Protein 4NV4 (pdb70)

Foldseek 3Di:
DCVPDDPPDDDDDDDDDDDDDDWAFPADFFWKWWADQQFIAINHHTDDDVLLVVLCVVPPPDHQADTDTLCVQAVDRGAHPQWTFTAHSNRVPDDGCSHVNIDGPVVDDDDDDDD/DDDPPDDDDDDDDDDDDDDWAFPADFFWWWWDDPQFIATNHHTDDDPLLVVVCVVVPNDRQADTDTLCVQAVDRGAHHQWTFTAHSNRVPDDGCSHVNIDGNVVDPDHDDDD

Nearest PDB structures (foldseek):
  4nv4-assembly1_A  TM=1.009E+00  e=5.782E-23  Bacillus anthracis str. Ames
  4me8-assembly1_A  TM=9.606E-01  e=9.410E-11  Enterococcus faecalis V583
  4wvj-assembly1_A  TM=8.265E-01  e=6.883E-09  Escherichia coli K-12
  4wvh-assembly1_A  TM=8.254E-01  e=9.394E-09  Escherichia coli K-12
  4wvg-assembly1_A  TM=8.225E-01  e=1.132E-08  Escherichia coli K-12

Sequence (227 aa):
HVGDLNRFDVVVFHANNKKKEDYYVKRIIGLPGDHIEYKHDKLYVNGQFVDEPYLETYKKKEIDGRQLTGDFKLEELTKEKSSVPPGYIFVVGDNNRLGSWDSRHFGFVKKADTVVGKVDLRDLNRFDVVVFHANKKEDYVKRIIGLPGDHIEYKHDKLYVNGQFVDEPYLETYKKEEIDGRQLTGDFKKLEELTKKEKKSVPPGYIFVVGDNNRLGSWDSRHFGFVKADTVVGKVDDLR

Radius of gyration: 25.33 Å; Cα contacts (8 Å, |Δi|>4): 354; chains: 2; bounding box: 58×72×73 Å

InterPro domains:
  IPR000223 Peptidase S26A, signal peptidase I [PR00727] (29-45)
  IPR000223 Peptidase S26A, signal peptidase I [PR00727] (79-91)
  IPR000223 Peptidase S26A, signal peptidase I [PR00727] (137-156)
  IPR000223 Peptidase S26A, signal peptidase I [PTHR43390] (5-181)
  IPR000223 Peptidase S26A, signal peptidase I [TIGR02227] (12-177)
  IPR019533 Peptidase S26 [PF10502] (10-175)
  IPR019533 Peptidase S26 [cd06530] (32-170)
  IPR019756 Peptidase S26A, signal peptidase I, serine active site [PS00501] (38-45)
  IPR019757 Peptidase S26A, signal peptidase I, lysine active site [PS00760] (81-93)
  IPR019758 Peptidase S26A, signal peptidase I, conserved site [PS00761] (142-155)
  IPR036286 LexA/Signal peptidase-like superfamily [SSF51306] (27-181)

Secondary structure (DSSP, 8-state):
-GGG--TT---------------EEEE-TT--EEEETTEEEETTEEE--GGGHHHHHHTTT--SS--EEHHHHHS-SSPPTTEEEEE-SSGGG---HHHH--EEGGG--------/---TT---------------EEEE-TT--EEEETTEEEETTEEE--GGGHHHHHHTTT---S--EEHHHHHS-SSPPTTEEEEE-SSGGG--SHHHH--EEGGG--------

Structure (mmCIF, N/CA/C/O backbone):
data_4NV4
#
_entry.id   4NV4
#
_cell.length_a   80.225
_cell.length_b   80.225
_cell.length_c   174.250
_cell.angle_alpha   90.00
_cell.angle_beta   90.00
_cell.angle_gamma   120.00
#
_symmetry.space_group_name_H-M   'P 63 2 2'
#
loop_
_entity.id
_entity.type
_entity.pdbx_description
1 polymer 'Signal peptidase I'
2 non-polymer 'TETRAETHYLENE GLYCOL'
3 non-polymer DI(HYDROXYETHYL)ETHER
4 non-polymer 1,2-ETHANEDIOL
5 water water
#
loop_
_atom_site.group_PDB
_atom_site.id
_atom_site.type_symbol
_atom_site.label_atom_id
_atom_site.label_alt_id
_atom_site.label_comp_id
_atom_site.label_asym_id
_atom_site.label_entity_id
_atom_site.label_seq_id
_atom_site.pdbx_PDB_ins_code
_atom_site.Cartn_x
_atom_site.Cartn_y
_atom_site.Cartn_z
_atom_site.occupancy
_atom_site.B_iso_or_equiv
_atom_site.auth_seq_id
_atom_site.auth_comp_id
_atom_site.auth_asym_id
_atom_site.auth_atom_id
_atom_site.pdbx_PDB_model_num
ATOM 1 N N . HIS A 1 48 ? 14.230 86.399 -10.073 1.00 90.84 59 HIS A N 1
ATOM 2 C CA . HIS A 1 48 ? 15.496 86.318 -9.273 1.00 88.13 59 HIS A CA 1
ATOM 3 C C . HIS A 1 48 ? 16.680 86.829 -10.091 1.00 73.42 59 HIS A C 1
ATOM 4 O O . HIS A 1 48 ? 17.505 87.578 -9.578 1.00 69.49 59 HIS A O 1
ATOM 11 N N . VAL A 1 49 ? 16.751 86.448 -11.369 1.00 70.56 60 VAL A N 1
ATOM 12 C CA . VAL A 1 49 ? 17.852 86.911 -12.235 1.00 60.62 60 VAL A CA 1
ATOM 13 C C . VAL A 1 49 ? 17.696 88.410 -12.537 1.00 61.89 60 VAL A C 1
ATOM 14 O O . VAL A 1 49 ? 18.686 89.094 -12.791 1.00 54.61 60 VAL A O 1
ATOM 18 N N . GLY A 1 50 ? 16.449 88.903 -12.541 1.00 65.28 61 GLY A N 1
ATOM 19 C CA . GLY A 1 50 ? 16.149 90.327 -12.806 1.00 69.10 61 GLY A CA 1
ATOM 20 C C . GLY A 1 50 ? 16.842 91.340 -11.895 1.00 65.56 61 GLY A C 1
ATOM 21 O O . GLY A 1 50 ? 17.112 92.472 -12.310 1.00 67.55 61 GLY A O 1
ATOM 22 N N . ASP A 1 51 ? 17.124 90.937 -10.657 1.00 59.41 62 ASP A N 1
ATOM 23 C CA . ASP A 1 51 ? 17.823 91.786 -9.686 1.00 56.98 62 ASP A CA 1
ATOM 24 C C . ASP A 1 51 ? 19.358 91.644 -9.809 1.00 47.38 62 ASP A C 1
ATOM 25 O O . ASP A 1 51 ? 20.112 92.302 -9.109 1.00 48.77 62 ASP A O 1
ATOM 30 N N . LEU A 1 52 ? 19.817 90.776 -10.685 1.00 39.20 63 LEU A N 1
ATOM 31 C CA . LEU A 1 52 ? 21.279 90.577 -10.837 1.00 33.96 63 LEU A CA 1
ATOM 32 C C . LEU A 1 52 ? 21.794 91.384 -12.008 1.00 32.33 63 LEU A C 1
ATOM 33 O O . LEU A 1 52 ? 21.129 91.470 -13.032 1.00 35.04 63 LEU A O 1
ATOM 38 N N . ASN A 1 53 ? 22.956 92.006 -11.836 1.00 29.27 64 ASN A N 1
ATOM 39 C CA . ASN A 1 53 ? 23.601 92.761 -12.906 1.00 29.28 64 ASN A CA 1
ATOM 40 C C . ASN A 1 53 ? 24.966 92.194 -13.246 1.00 27.33 64 ASN A C 1
ATOM 41 O O . ASN A 1 53 ? 25.655 91.633 -12.381 1.00 23.25 64 ASN A O 1
ATOM 46 N N . ARG A 1 54 ? 25.364 92.332 -14.508 1.00 24.93 65 ARG A N 1
ATOM 47 C CA . ARG A 1 54 ? 26.700 91.944 -14.861 1.00 23.45 65 ARG A CA 1
ATOM 48 C C . ARG A 1 54 ? 27.636 92.743 -14.004 1.00 22.76 65 ARG A C 1
ATOM 49 O O . ARG A 1 54 ? 27.430 93.954 -13.759 1.00 23.97 65 ARG A O 1
ATOM 57 N N . PHE A 1 55 ? 28.666 92.063 -13.546 1.00 22.25 66 PHE A N 1
ATOM 58 C CA . PHE A 1 55 ? 29.752 92.610 -12.742 1.00 23.97 66 PHE A CA 1
ATOM 59 C C . PHE A 1 55 ? 29.455 92.739 -11.258 1.00 23.99 66 PHE A C 1
ATOM 60 O O . PHE A 1 55 ? 30.320 93.125 -10.498 1.00 26.17 66 PHE A O 1
ATOM 68 N N . ASP A 1 56 ? 28.239 92.365 -10.847 1.00 23.89 67 ASP A N 1
ATOM 69 C CA . ASP A 1 56 ? 27.909 92.248 -9.415 1.00 24.27 67 ASP A CA 1
ATOM 70 C C . ASP A 1 56 ? 28.711 91.066 -8.865 1.00 22.47 67 ASP A C 1
ATOM 71 O O . ASP A 1 56 ? 28.912 90.061 -9.564 1.00 21.83 67 ASP A O 1
ATOM 76 N N . VAL A 1 57 ? 29.171 91.205 -7.632 1.00 22.31 68 VAL A N 1
ATOM 77 C CA . VAL A 1 57 ? 29.807 90.110 -6.908 1.00 22.72 68 VAL A CA 1
ATOM 78 C C . VAL A 1 57 ? 28.696 89.507 -6.094 1.00 23.35 68 VAL A C 1
ATOM 79 O O . VAL A 1 57 ? 27.986 90.225 -5.352 1.00 25.30 68 VAL A O 1
ATOM 83 N N . VAL A 1 58 ? 28.511 88.202 -6.257 1.00 21.32 69 VAL A N 1
ATOM 84 C CA . VAL A 1 58 ? 27.441 87.506 -5.599 1.00 21.50 69 VAL A CA 1
ATOM 85 C C . VAL A 1 58 ? 27.887 86.338 -4.746 1.00 21.68 69 VAL A C 1
ATOM 86 O O . VAL A 1 58 ? 28.964 85.771 -4.948 1.00 21.82 69 VAL A O 1
ATOM 90 N N . VAL A 1 59 ? 27.079 86.055 -3.732 1.00 23.07 70 VAL A N 1
ATOM 91 C CA . VAL A 1 59 ? 27.265 84.873 -2.938 1.00 22.96 70 VAL A CA 1
ATOM 92 C C . VAL A 1 59 ? 26.223 83.875 -3.425 1.00 24.09 70 VAL A C 1
ATOM 93 O O . VAL A 1 59 ? 25.013 84.197 -3.490 1.00 26.62 70 VAL A O 1
ATOM 97 N N . PHE A 1 60 ? 26.646 82.648 -3.708 1.00 23.22 71 PHE A N 1
ATOM 98 C CA . PHE A 1 60 ? 25.705 81.609 -4.130 1.00 24.79 71 PHE A CA 1
ATOM 99 C C . PHE A 1 60 ? 25.974 80.361 -3.365 1.00 27.66 71 PHE A C 1
ATOM 100 O O . PHE A 1 60 ? 27.112 80.102 -2.958 1.00 27.49 71 PHE A O 1
ATOM 108 N N . HIS A 1 61 ? 24.892 79.617 -3.139 1.00 30.43 72 HIS A N 1
ATOM 109 C CA . HIS A 1 61 ? 24.906 78.408 -2.334 1.00 38.07 72 HIS A CA 1
ATOM 110 C C . HIS A 1 61 ? 24.970 77.204 -3.244 1.00 40.35 72 HIS A C 1
ATOM 111 O O . HIS A 1 61 ? 24.223 77.110 -4.220 1.00 41.57 72 HIS A O 1
ATOM 118 N N . ALA A 1 62 ? 25.866 76.285 -2.930 1.00 42.20 73 ALA A N 1
ATOM 119 C CA . ALA A 1 62 ? 26.013 75.072 -3.710 1.00 49.58 73 ALA A CA 1
ATOM 120 C C . ALA A 1 62 ? 25.887 73.863 -2.776 1.00 53.07 73 ALA A C 1
ATOM 121 O O . ALA A 1 62 ? 26.527 73.821 -1.740 1.00 52.66 73 ALA A O 1
ATOM 123 N N A ASN A 1 63 ? 25.026 72.893 -3.087 0.50 60.26 74 ASN A N 1
ATOM 124 N N B ASN A 1 63 ? 25.045 72.923 -3.189 0.50 59.81 74 ASN A N 1
ATOM 125 C CA A ASN A 1 63 ? 24.868 71.711 -2.199 0.50 65.62 74 ASN A CA 1
ATOM 126 C CA B ASN A 1 63 ? 24.873 71.676 -2.491 0.50 64.85 74 ASN A CA 1
ATOM 127 C C A ASN A 1 63 ? 25.758 70.523 -2.561 0.50 69.06 74 ASN A C 1
ATOM 128 C C B ASN A 1 63 ? 26.022 70.791 -2.934 0.50 65.98 74 ASN A C 1
ATOM 129 O O A ASN A 1 63 ? 25.312 69.573 -3.196 0.50 72.14 74 ASN A O 1
ATOM 130 O O B ASN A 1 63 ? 26.214 70.547 -4.128 0.50 65.49 74 ASN A O 1
ATOM 139 N N A LYS A 1 64 ? 27.006 70.568 -2.112 0.50 68.61 75 LYS A N 1
ATOM 140 N N B LYS A 1 64 ? 26.818 70.367 -1.965 0.50 65.17 75 LYS A N 1
ATOM 141 C CA A LYS A 1 64 ? 27.964 69.515 -2.405 0.50 70.67 75 LYS A CA 1
ATOM 142 C CA B LYS A 1 64 ? 27.966 69.525 -2.206 0.50 66.33 75 LYS A CA 1
ATOM 143 C C A LYS A 1 64 ? 27.663 68.245 -1.582 0.50 75.70 75 LYS A C 1
ATOM 144 C C B LYS A 1 64 ? 27.666 68.199 -1.524 0.50 73.10 75 LYS A C 1
ATOM 145 O O A LYS A 1 64 ? 28.159 68.067 -0.469 0.50 74.13 75 LYS A O 1
ATOM 146 O O B LYS A 1 64 ? 28.174 67.927 -0.438 0.50 73.40 75 LYS A O 1
ATOM 157 N N . LYS A 1 65 ? 26.830 67.385 -2.161 1.00 59.25 76 LYS A N 1
ATOM 158 C CA . LYS A 1 65 ? 26.403 66.130 -1.565 1.00 61.22 76 LYS A CA 1
ATOM 159 C C . LYS A 1 65 ? 27.481 65.097 -1.738 1.00 54.76 76 LYS A C 1
ATOM 160 O O . LYS A 1 65 ? 28.160 65.061 -2.766 1.00 54.52 76 LYS A O 1
ATOM 166 N N . GLU A 1 66 ? 27.655 64.234 -0.752 1.00 48.22 77 GLU A N 1
ATOM 167 C CA . GLU A 1 66 ? 28.636 63.195 -0.930 1.00 43.63 77 GLU A CA 1
ATOM 168 C C . GLU A 1 66 ? 28.300 61.961 -0.126 1.00 39.56 77 GLU A C 1
ATOM 169 O O . GLU A 1 66 ? 27.705 62.057 0.946 1.00 33.90 77 GLU A O 1
ATOM 175 N N . ASP A 1 67 ? 28.690 60.817 -0.678 1.00 37.86 78 ASP A N 1
ATOM 176 C CA . ASP A 1 67 ? 28.525 59.511 -0.021 1.00 33.24 78 ASP A CA 1
ATOM 177 C C . ASP A 1 67 ? 29.837 59.144 0.695 1.00 32.40 78 ASP A C 1
ATOM 178 O O . ASP A 1 67 ? 30.910 59.314 0.121 1.00 36.27 78 ASP A O 1
ATOM 183 N N A TYR A 1 68 ? 29.726 58.695 1.951 0.30 28.34 79 TYR A N 1
ATOM 184 N N B TYR A 1 68 ? 29.752 58.637 1.921 0.70 27.10 79 TYR A N 1
ATOM 185 C CA A TYR A 1 68 ? 30.844 58.256 2.795 0.30 26.74 79 TYR A CA 1
ATOM 186 C CA B TYR A 1 68 ? 30.902 58.215 2.694 0.70 26.39 79 TYR A CA 1
ATOM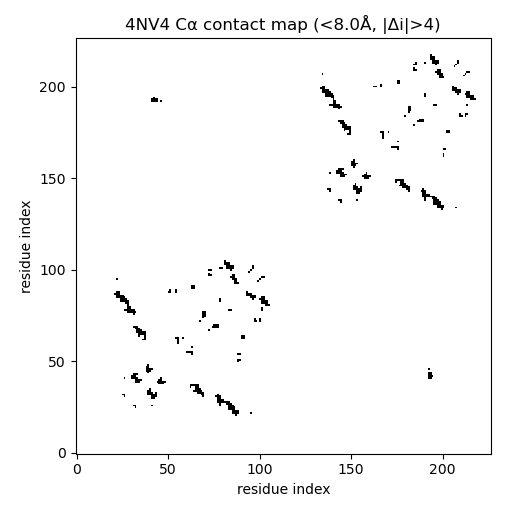 187 C C A TYR A 1 68 ? 30.682 56.766 3.062 0.30 25.67 79 TYR A C 1
ATOM 188 C C B TYR A 1 68 ? 30.680 56.798 3.186 0.70 26.00 79 TYR A C 1
ATOM 189 O O A TYR A 1 68 ? 29.580 56.247 2.915 0.30 23.74 79 TYR A O 1
ATOM 190 O O B TYR A 1 68 ? 29.551 56.380 3.357 0.70 22.86 79 TYR A O 1
ATOM 207 N N . VAL A 1 69 ? 31.776 56.083 3.415 1.00 24.19 80 VAL A N 1
ATOM 208 C CA . VAL A 1 69 ? 31.718 54.666 3.797 1.00 23.41 80 VAL A CA 1
ATOM 209 C C . VAL A 1 69 ? 32.415 54.489 5.118 1.00 22.44 80 VAL A C 1
ATOM 210 O O . VAL A 1 69 ? 33.607 54.762 5.214 1.00 22.93 80 VAL A O 1
ATOM 214 N N . LYS A 1 70 ? 31.696 54.002 6.126 1.00 20.57 81 LYS A N 1
ATOM 215 C CA . LYS A 1 70 ? 32.263 53.811 7.457 1.00 21.09 81 LYS A CA 1
ATOM 216 C C . LYS A 1 70 ? 31.585 52.640 8.139 1.00 20.73 81 LYS A C 1
ATOM 217 O O . LYS A 1 70 ? 30.497 52.194 7.734 1.00 20.52 81 LYS A O 1
ATOM 223 N N . ARG A 1 71 ? 32.188 52.170 9.215 1.00 20.25 82 ARG A N 1
ATOM 224 C CA . ARG A 1 71 ? 31.629 51.069 9.972 1.00 19.79 82 ARG A CA 1
ATOM 225 C C . ARG A 1 71 ? 30.829 51.520 11.195 1.00 19.22 82 ARG A C 1
ATOM 226 O O . ARG A 1 71 ? 31.238 52.412 11.934 1.00 19.09 82 ARG A O 1
ATOM 234 N N . ILE A 1 72 ? 29.645 50.943 11.382 1.00 19.13 83 ILE A N 1
ATOM 235 C CA . ILE A 1 72 ? 28.867 51.244 12.577 1.00 18.70 83 ILE A CA 1
ATOM 236 C C . ILE A 1 72 ? 29.521 50.608 13.814 1.00 19.72 83 ILE A C 1
ATOM 237 O O . ILE A 1 72 ? 29.703 49.383 13.854 1.00 21.11 83 ILE A O 1
ATOM 242 N N . ILE A 1 73 ? 29.880 51.444 14.788 1.00 18.64 84 ILE A N 1
ATOM 243 C CA . ILE A 1 73 ? 30.406 50.981 16.058 1.00 19.49 84 ILE A CA 1
ATOM 244 C C . ILE A 1 73 ? 29.342 51.078 17.161 1.00 20.49 84 ILE A C 1
ATOM 245 O O . ILE A 1 73 ? 29.248 50.214 18.024 1.00 20.73 84 ILE A O 1
ATOM 250 N N . GLY A 1 74 ? 28.545 52.143 17.133 1.00 19.58 85 GLY A N 1
ATOM 251 C CA . GLY A 1 74 ? 27.496 52.318 18.099 1.00 19.41 85 GLY A CA 1
ATOM 252 C C . GLY A 1 74 ? 26.128 52.538 17.464 1.00 19.27 85 GLY A C 1
ATOM 253 O O . GLY A 1 74 ? 25.978 53.270 16.493 1.00 18.64 85 GLY A O 1
ATOM 254 N N . LEU A 1 75 ? 25.142 51.888 18.056 1.00 19.58 86 LEU A N 1
ATOM 255 C CA . LEU A 1 75 ? 23.742 52.014 17.697 1.00 21.23 86 LEU A CA 1
ATOM 256 C C . LEU A 1 75 ? 23.090 52.788 18.832 1.00 22.24 86 LEU A C 1
ATOM 257 O O . LEU A 1 75 ? 23.688 52.909 19.917 1.00 20.50 86 LEU A O 1
ATOM 262 N N . PRO A 1 76 ? 21.827 53.237 18.636 1.00 23.51 87 PRO A N 1
ATOM 263 C CA . PRO A 1 76 ? 21.169 54.021 19.661 1.00 23.09 87 PRO A CA 1
ATOM 264 C C . PRO A 1 76 ? 21.213 53.375 21.024 1.00 22.65 87 PRO A C 1
ATOM 265 O O . PRO A 1 76 ? 20.959 52.171 21.165 1.00 22.76 87 PRO A O 1
ATOM 269 N N . GLY A 1 77 ? 21.563 54.169 22.016 1.00 22.50 88 GLY A N 1
ATOM 270 C CA . GLY A 1 77 ? 21.661 53.733 23.380 1.00 23.74 88 GLY A CA 1
ATOM 271 C C . GLY A 1 77 ? 23.023 53.253 23.812 1.00 22.18 88 GLY A C 1
ATOM 272 O O . GLY A 1 77 ? 23.250 53.051 25.001 1.00 23.74 88 GLY A O 1
ATOM 273 N N . ASP A 1 78 ? 23.929 53.037 22.864 1.00 20.33 89 ASP A N 1
ATOM 274 C CA . ASP A 1 78 ? 25.231 52.515 23.200 1.00 20.83 89 ASP A CA 1
ATOM 275 C C . ASP A 1 78 ? 26.178 53.557 23.769 1.00 21.21 89 ASP A C 1
ATOM 276 O O . ASP A 1 78 ? 26.215 54.681 23.320 1.00 22.44 89 ASP A O 1
ATOM 281 N N . HIS A 1 79 ? 26.960 53.142 24.754 1.00 21.25 90 HIS A N 1
ATOM 282 C CA . HIS A 1 79 ? 28.096 53.910 25.199 1.00 21.95 90 HIS A CA 1
ATOM 283 C C . HIS A 1 79 ? 29.300 53.251 24.528 1.00 20.98 90 HIS A C 1
ATOM 284 O O . HIS A 1 79 ? 29.374 52.032 24.436 1.00 21.84 90 HIS A O 1
ATOM 291 N N . ILE A 1 80 ? 30.253 54.077 24.062 1.00 20.88 91 ILE A N 1
ATOM 292 C CA . ILE A 1 80 ? 31.437 53.600 23.401 1.00 20.99 91 ILE A CA 1
ATOM 293 C C . ILE A 1 80 ? 32.657 54.163 24.123 1.00 21.60 91 ILE A C 1
ATOM 294 O O . ILE A 1 80 ? 32.679 55.348 24.507 1.00 22.88 91 ILE A O 1
ATOM 299 N N . GLU A 1 81 ? 33.647 53.310 24.337 1.00 22.38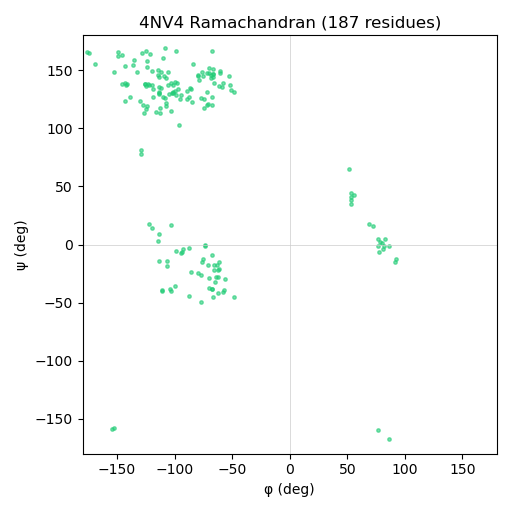 92 GLU A N 1
ATOM 300 C CA . GLU A 1 81 ? 34.924 53.740 24.894 1.00 24.78 92 GLU A CA 1
ATOM 301 C C . GLU A 1 81 ? 36.020 52.942 24.227 1.00 23.46 92 GLU A C 1
ATOM 302 O O . GLU A 1 81 ? 35.875 51.736 24.001 1.00 22.81 92 GLU A O 1
ATOM 308 N N . TYR A 1 82 ? 37.114 53.632 23.900 1.00 24.21 93 TYR A N 1
ATOM 309 C CA . TYR A 1 82 ? 38.333 52.973 23.474 1.00 23.82 93 TYR A CA 1
ATOM 310 C C . TYR A 1 82 ? 39.380 53.247 24.554 1.00 26.08 93 TYR A C 1
ATOM 311 O O . TYR A 1 82 ? 39.540 54.374 25.021 1.00 27.37 93 TYR A O 1
ATOM 320 N N . LYS A 1 83 ? 40.041 52.197 24.980 1.00 25.64 94 LYS A N 1
ATOM 321 C CA . LYS A 1 83 ? 41.102 52.327 25.950 1.00 28.45 94 LYS A CA 1
ATOM 322 C C . LYS A 1 83 ? 42.148 51.318 25.555 1.00 28.29 94 LYS A C 1
ATOM 323 O O . LYS A 1 83 ? 41.871 50.115 25.464 1.00 27.33 94 LYS A O 1
ATOM 329 N N . HIS A 1 84 ? 43.347 51.812 25.336 1.00 29.40 95 HIS A N 1
ATOM 330 C CA . HIS A 1 84 ? 44.473 50.969 24.976 1.00 33.44 95 HIS A CA 1
ATOM 331 C C . HIS A 1 84 ? 44.210 50.058 23.770 1.00 30.85 95 HIS A C 1
ATOM 332 O O . HIS A 1 84 ? 44.579 48.864 23.766 1.00 29.49 95 HIS A O 1
ATOM 339 N N . ASP A 1 85 ? 43.592 50.652 22.736 1.00 30.20 96 ASP A N 1
ATOM 340 C CA . ASP A 1 85 ? 43.274 49.966 21.482 1.00 28.39 96 ASP A CA 1
ATOM 341 C C . ASP A 1 85 ? 42.209 48.910 21.573 1.00 28.31 96 ASP A C 1
ATOM 342 O O . ASP A 1 85 ? 42.065 48.120 20.646 1.00 30.51 96 ASP A O 1
ATOM 347 N N . LYS A 1 86 ? 41.419 48.954 22.644 1.00 27.33 97 LYS A N 1
ATOM 348 C CA . LYS A 1 86 ? 40.326 48.019 22.844 1.00 28.42 97 LYS A CA 1
ATOM 349 C C . LYS A 1 86 ? 39.029 48.737 22.910 1.00 24.53 97 LYS A C 1
ATOM 350 O O . LYS A 1 86 ? 38.912 49.766 23.576 1.00 24.88 97 LYS A O 1
ATOM 356 N N . LEU A 1 87 ? 38.058 48.200 22.192 1.00 23.62 98 LEU A N 1
ATOM 357 C CA . LEU A 1 87 ? 36.705 48.723 22.167 1.00 22.94 98 LEU A CA 1
ATOM 358 C C . LEU A 1 87 ? 35.865 48.140 23.304 1.00 22.29 98 LEU A C 1
ATOM 359 O O . LEU A 1 87 ? 35.818 46.917 23.483 1.00 23.42 98 LEU A O 1
ATOM 364 N N . TYR A 1 88 ? 35.138 49.024 23.974 1.00 21.59 99 TYR A N 1
ATOM 365 C CA . TYR A 1 88 ? 34.168 48.646 24.974 1.00 21.84 99 TYR A CA 1
ATOM 366 C C . TYR A 1 88 ? 32.850 49.260 24.551 1.00 21.00 99 TYR A C 1
ATOM 367 O O . TYR A 1 88 ? 32.740 50.489 24.449 1.00 22.21 99 TYR A O 1
ATOM 376 N N . VAL A 1 89 ? 31.854 48.411 24.305 1.00 21.43 100 VAL A N 1
ATOM 377 C CA . VAL A 1 89 ? 30.499 48.850 23.984 1.00 20.87 100 VAL A CA 1
ATOM 378 C C . VAL A 1 89 ? 29.641 48.533 25.229 1.00 20.86 100 VAL A C 1
ATOM 379 O O . VAL A 1 89 ? 29.529 47.369 25.651 1.00 21.44 100 VAL A O 1
ATOM 383 N N . ASN A 1 90 ? 29.065 49.564 25.829 1.00 20.44 101 ASN A N 1
ATOM 384 C CA . ASN A 1 90 ? 28.324 49.409 27.076 1.00 22.22 101 ASN A CA 1
ATOM 385 C C . ASN A 1 90 ? 29.157 48.705 28.149 1.00 23.42 101 ASN A C 1
ATOM 386 O O . ASN A 1 90 ? 28.659 47.882 28.930 1.00 24.36 101 ASN A O 1
ATOM 391 N N . GLY A 1 91 ? 30.425 49.044 28.174 1.00 23.85 102 GLY A N 1
ATOM 392 C CA . GLY A 1 91 ? 31.365 48.529 29.156 1.00 26.33 102 GLY A CA 1
ATOM 393 C C . GLY A 1 91 ? 31.937 47.147 28.882 1.00 27.00 102 GLY A C 1
ATOM 394 O O . GLY A 1 91 ? 32.815 46.696 29.624 1.00 28.24 102 GLY A O 1
ATOM 395 N N . GLN A 1 92 ? 31.481 46.482 27.823 1.00 24.86 103 GLN A N 1
ATOM 396 C CA . GLN A 1 92 ? 31.947 45.147 27.464 1.00 26.05 103 GLN A CA 1
ATOM 397 C C . GLN A 1 92 ? 32.949 45.180 26.343 1.00 25.57 103 GLN A C 1
ATOM 398 O O . GLN A 1 92 ? 32.703 45.764 25.301 1.00 24.45 103 GLN A O 1
ATOM 404 N N . PHE A 1 93 ? 34.075 44.499 26.545 1.00 26.38 104 PHE A N 1
ATOM 405 C CA . PHE A 1 93 ? 35.045 44.406 25.481 1.00 26.92 104 PHE A CA 1
ATOM 406 C C . PHE A 1 93 ? 34.479 43.714 24.245 1.00 28.03 104 PHE A C 1
ATOM 407 O O . PHE A 1 93 ? 33.808 42.676 24.336 1.00 27.71 104 PHE A O 1
ATOM 415 N N . VAL A 1 94 ? 34.769 44.279 23.080 1.00 27.49 105 VAL A N 1
ATOM 416 C CA . VAL A 1 94 ? 34.379 43.665 21.817 1.00 28.81 105 VAL A CA 1
ATOM 417 C C . VAL A 1 94 ? 35.584 43.618 20.898 1.00 27.57 105 VAL A C 1
ATOM 418 O O . VAL A 1 94 ? 36.191 44.635 20.621 1.00 28.44 105 VAL A O 1
ATOM 422 N N . ASP A 1 95 ? 35.933 42.424 20.437 1.00 29.49 106 ASP A N 1
ATOM 423 C CA . ASP A 1 95 ? 37.070 42.238 19.539 1.00 32.81 106 ASP A CA 1
ATOM 424 C C . ASP A 1 95 ? 36.753 42.817 18.150 1.00 30.38 106 ASP A C 1
ATOM 425 O O . ASP A 1 95 ? 35.614 42.770 17.724 1.00 29.73 106 ASP A O 1
ATOM 430 N N . GLU A 1 96 ? 37.761 43.329 17.454 1.00 30.05 107 GLU A N 1
ATOM 431 C CA . GLU A 1 96 ? 37.592 43.926 16.121 1.00 28.88 107 GLU A CA 1
ATOM 432 C C . GLU A 1 96 ? 38.608 43.303 15.153 1.00 31.03 107 GLU A C 1
ATOM 433 O O . GLU A 1 96 ? 39.672 43.897 14.878 1.00 30.58 107 GLU A O 1
ATOM 439 N N . PRO A 1 97 ? 38.284 42.117 14.623 1.00 31.42 108 PRO A N 1
ATOM 440 C CA . PRO A 1 97 ? 39.240 41.395 13.760 1.00 35.81 108 PRO A CA 1
ATOM 441 C C . PRO A 1 97 ? 39.594 42.126 12.496 1.00 33.92 108 PRO A C 1
ATOM 442 O O . PRO A 1 97 ? 40.716 41.998 12.002 1.00 34.95 108 PRO A O 1
ATOM 446 N N . TYR A 1 98 ? 38.673 42.952 12.016 1.00 30.18 109 TYR A N 1
ATOM 447 C CA . TYR A 1 98 ? 38.875 43.716 10.805 1.00 32.12 109 TYR A CA 1
ATOM 448 C C . TYR A 1 98 ? 39.953 44.776 10.991 1.00 32.71 109 TYR A C 1
ATOM 449 O O . TYR A 1 98 ? 40.373 45.395 10.019 1.00 34.27 109 TYR A O 1
ATOM 458 N N . LEU A 1 99 ? 40.420 45.003 12.218 1.00 29.65 110 LEU A N 1
ATOM 459 C CA . LEU A 1 99 ? 41.450 46.025 12.418 1.00 28.99 110 LEU A CA 1
ATOM 460 C C . LEU A 1 99 ? 42.853 45.438 12.513 1.00 32.47 110 LEU A C 1
ATOM 461 O O . LEU A 1 99 ? 43.822 46.169 12.567 1.00 31.08 110 LEU A O 1
ATOM 466 N N . GLU A 1 100 ? 42.954 44.127 12.513 1.00 34.19 111 GLU A N 1
ATOM 467 C CA . GLU A 1 100 ? 44.266 43.477 12.743 1.00 37.77 111 GLU A CA 1
ATOM 468 C C . GLU A 1 100 ? 45.329 43.893 11.733 1.00 38.61 111 GLU A C 1
ATOM 469 O O . GLU A 1 100 ? 46.512 44.095 12.090 1.00 38.91 111 GLU A O 1
ATOM 475 N N . THR A 1 101 ? 44.922 44.007 10.468 1.00 38.32 112 THR A N 1
ATOM 476 C CA . THR A 1 101 ? 45.853 44.384 9.402 1.00 41.24 112 THR A CA 1
ATOM 477 C C . THR A 1 101 ? 46.305 45.824 9.605 1.00 39.00 112 THR A C 1
ATOM 478 O O . THR A 1 101 ? 47.475 46.140 9.418 1.00 38.00 112 THR A O 1
ATOM 482 N N . TYR A 1 102 ? 45.393 46.691 10.033 1.00 35.59 113 TYR A N 1
ATOM 483 C CA . TYR A 1 102 ? 45.755 48.083 10.279 1.00 34.81 113 TYR A CA 1
ATOM 484 C C . TYR A 1 102 ? 46.665 48.200 11.515 1.00 33.63 113 TYR A C 1
ATOM 485 O O . TYR A 1 102 ? 47.567 49.038 11.542 1.00 36.18 113 TYR A O 1
ATOM 494 N N . LYS A 1 103 ? 46.407 47.395 12.549 1.00 32.01 114 LYS A N 1
ATOM 495 C CA . LYS A 1 103 ? 47.281 47.407 13.725 1.00 32.25 114 LYS A CA 1
ATOM 496 C C . LYS A 1 103 ? 48.704 46.866 13.382 1.00 36.14 114 LYS A C 1
ATOM 497 O O . LYS A 1 103 ? 49.712 47.408 13.851 1.00 36.13 114 LYS A O 1
ATOM 503 N N A LYS A 1 104 ? 48.747 45.802 12.588 0.50 37.42 115 LYS A N 1
ATOM 504 N N B LYS A 1 104 ? 48.758 45.795 12.594 0.50 36.46 115 LYS A N 1
ATOM 505 C CA A LYS A 1 104 ? 50.002 45.170 12.160 0.50 41.56 115 LYS A CA 1
ATOM 506 C CA B LYS A 1 104 ? 50.034 45.182 12.181 0.50 39.72 115 LYS A CA 1
ATOM 507 C C A LYS A 1 104 ? 50.925 46.182 11.483 0.50 43.66 115 LYS A C 1
ATOM 508 C C B LYS A 1 104 ? 50.938 46.188 11.478 0.50 42.55 115 LYS A C 1
ATOM 509 O O A LYS A 1 104 ? 52.130 46.260 11.794 0.50 44.97 115 LYS A O 1
ATOM 510 O O B LYS A 1 104 ? 52.150 46.266 11.765 0.50 43.90 115 LYS A O 1
ATOM 521 N N . GLU A 1 105 ? 50.342 46.946 10.559 1.00 42.54 116 GLU A N 1
ATOM 522 C CA . GLU A 1 105 ? 51.041 47.953 9.767 1.00 48.97 116 GLU A CA 1
ATOM 523 C C . GLU A 1 105 ? 51.694 49.063 10.552 1.00 48.21 116 GLU A C 1
ATOM 524 O O . GLU A 1 105 ? 52.608 49.704 10.029 1.00 45.84 116 GLU A O 1
ATOM 530 N N . ILE A 1 106 ? 51.215 49.352 11.754 1.00 41.10 117 ILE A N 1
ATOM 531 C CA . ILE A 1 106 ? 51.791 50.468 12.507 1.00 43.49 117 ILE A CA 1
ATOM 532 C C . ILE A 1 106 ? 52.748 50.117 13.647 1.00 45.43 117 ILE A C 1
ATOM 533 O O . ILE A 1 106 ? 53.008 50.932 14.535 1.00 45.82 117 ILE A O 1
ATOM 538 N N . ASP A 1 107 ? 53.232 48.885 13.638 1.00 47.63 118 ASP A N 1
ATOM 539 C CA . ASP A 1 107 ? 54.345 48.490 14.515 1.00 50.97 118 ASP A CA 1
ATOM 540 C C . ASP A 1 107 ? 54.245 48.794 16.017 1.00 48.86 118 ASP A C 1
ATOM 541 O O . ASP A 1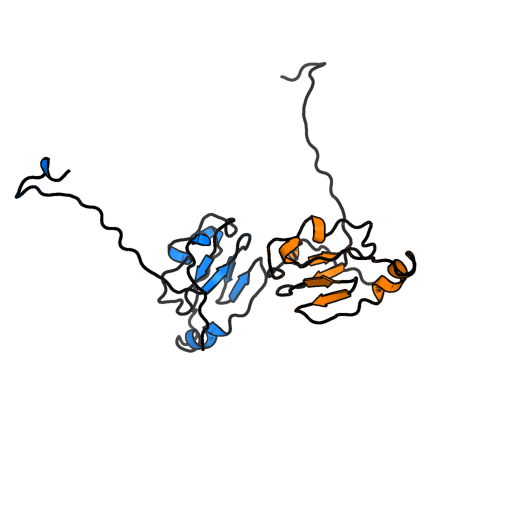 107 ? 55.053 49.569 16.547 1.00 50.09 118 ASP A O 1
ATOM 546 N N . GLY A 1 108 ? 53.299 48.177 16.711 1.00 45.85 119 GLY A N 1
ATOM 547 C CA . GLY A 1 108 ? 53.176 48.376 18.163 1.00 45.97 119 GLY A CA 1
ATOM 548 C C . GLY A 1 108 ? 52.520 49.676 18.597 1.00 46.15 119 GLY A C 1
ATOM 549 O O . GLY A 1 108 ? 52.212 49.863 19.768 1.00 50.79 119 GLY A O 1
ATOM 550 N N . ARG A 1 109 ? 52.249 50.552 17.645 1.00 43.21 120 ARG A N 1
ATOM 551 C CA . ARG A 1 109 ? 51.649 51.826 17.941 1.00 41.32 120 ARG A CA 1
ATOM 552 C C . ARG A 1 109 ? 50.132 51.643 18.031 1.00 37.75 120 ARG A C 1
ATOM 553 O O . ARG A 1 109 ? 49.572 50.755 17.408 1.00 33.49 120 ARG A O 1
ATOM 561 N N . GLN A 1 110 ? 49.486 52.530 18.769 1.00 34.60 121 GLN A N 1
ATOM 562 C CA . GLN A 1 110 ? 48.054 52.480 18.975 1.00 32.17 121 GLN A CA 1
ATOM 563 C C . GLN A 1 110 ? 47.284 52.998 17.766 1.00 29.98 121 GLN A C 1
ATOM 564 O O . GLN A 1 110 ? 47.511 54.113 17.288 1.00 28.65 121 GLN A O 1
ATOM 570 N N . LEU A 1 111 ? 46.369 52.177 17.279 1.00 27.82 122 LEU A N 1
ATOM 571 C CA . LEU A 1 111 ? 45.582 52.512 16.097 1.00 28.11 122 LEU A CA 1
ATOM 572 C C . LEU A 1 111 ? 44.465 53.508 16.383 1.00 26.79 122 LEU A C 1
ATOM 573 O O . LEU A 1 111 ? 44.280 54.473 15.644 1.00 25.71 122 LEU A O 1
ATOM 578 N N . THR A 1 112 ? 43.679 53.220 17.425 1.00 26.44 123 THR A N 1
ATOM 579 C CA . THR A 1 112 ? 42.585 54.087 17.777 1.00 24.60 123 THR A CA 1
ATOM 580 C C . THR A 1 112 ? 42.947 54.831 19.057 1.00 26.53 123 THR A C 1
ATOM 581 O O . THR A 1 112 ? 43.222 54.215 20.079 1.00 29.42 123 THR A O 1
ATOM 585 N N . GLY A 1 113 ? 42.947 56.150 19.003 1.00 25.92 124 GLY A N 1
ATOM 586 C CA . GLY A 1 113 ? 43.186 56.951 20.193 1.00 28.57 124 GLY A CA 1
ATOM 587 C C . GLY A 1 113 ? 42.152 56.690 21.258 1.00 27.66 124 GLY A C 1
ATOM 588 O O . GLY A 1 113 ? 40.975 56.422 20.947 1.00 25.95 124 GLY A O 1
ATOM 589 N N . ASP A 1 114 ? 42.562 56.791 22.522 1.00 28.64 125 ASP A N 1
ATOM 590 C CA . ASP A 1 114 ? 41.623 56.567 23.607 1.00 28.77 125 ASP A CA 1
ATOM 591 C C . ASP A 1 114 ? 40.560 57.644 23.645 1.00 28.90 125 ASP A C 1
ATOM 592 O O . ASP A 1 114 ? 40.855 58.776 23.379 1.00 26.67 125 ASP A O 1
ATOM 597 N N . PHE A 1 115 ? 39.334 57.263 24.000 1.00 25.90 126 PHE A N 1
ATOM 598 C CA . PHE A 1 115 ? 38.289 58.230 24.278 1.00 26.92 126 PHE A CA 1
ATOM 599 C C . PHE A 1 115 ? 37.104 57.562 24.910 1.00 26.30 126 PHE A C 1
ATOM 600 O O . PHE A 1 115 ? 36.880 56.409 24.715 1.00 24.76 126 PHE A O 1
ATOM 608 N N . LYS A 1 116 ? 36.340 58.340 25.655 1.00 30.29 127 LYS A N 1
ATOM 609 C CA . LYS A 1 116 ? 35.028 57.919 26.115 1.00 28.01 127 LYS A CA 1
ATOM 610 C C . LYS A 1 116 ? 34.085 58.775 25.254 1.00 27.39 127 LYS A C 1
ATOM 611 O O . LYS A 1 116 ? 34.357 59.950 24.960 1.00 27.40 127 LYS A O 1
ATOM 617 N N . LEU A 1 117 ? 32.956 58.196 24.860 1.00 25.52 128 LEU A N 1
ATOM 618 C CA . LEU A 1 117 ? 32.026 58.884 23.989 1.00 25.26 128 LEU A CA 1
ATOM 619 C C . LEU A 1 117 ? 31.717 60.295 24.453 1.00 26.66 128 LEU A C 1
ATOM 620 O O . LEU A 1 117 ? 31.713 61.228 23.666 1.00 29.50 128 LEU A O 1
ATOM 625 N N . GLU A 1 118 ? 31.464 60.445 25.752 1.00 27.77 129 GLU A N 1
ATOM 626 C CA . GLU A 1 118 ? 31.085 61.725 26.319 1.00 31.23 129 GLU A CA 1
ATOM 627 C C . GLU A 1 118 ? 32.185 62.801 26.258 1.00 35.09 129 GLU A C 1
ATOM 628 O O . GLU A 1 118 ? 31.899 63.996 26.391 1.00 41.08 129 GLU A O 1
ATOM 634 N N . GLU A 1 119 ? 33.428 62.381 26.058 1.00 33.12 130 GLU A N 1
ATOM 635 C CA . GLU A 1 119 ? 34.548 63.297 25.901 1.00 36.42 130 GLU A CA 1
ATOM 636 C C . GLU A 1 119 ? 34.596 63.868 24.487 1.00 37.17 130 GLU A C 1
ATOM 637 O O . GLU A 1 119 ? 35.147 64.958 24.281 1.00 36.80 130 GLU A O 1
ATOM 643 N N . LEU A 1 120 ? 34.034 63.151 23.517 1.00 33.32 131 LEU A N 1
ATOM 644 C CA . LEU A 1 120 ? 34.031 63.629 22.140 1.00 36.27 131 LEU A CA 1
ATOM 645 C C . LEU A 1 120 ? 32.719 64.255 21.756 1.00 39.19 131 LEU A C 1
ATOM 646 O O . LEU A 1 120 ? 32.716 65.255 21.059 1.00 43.49 131 LEU A O 1
ATOM 651 N N . THR A 1 121 ? 31.612 63.728 22.257 1.00 35.33 132 THR A N 1
ATOM 652 C CA . THR A 1 121 ? 30.306 64.231 21.831 1.00 37.34 132 THR A CA 1
ATOM 653 C C . THR A 1 121 ? 29.467 64.940 22.851 1.00 41.08 132 THR A C 1
ATOM 654 O O . THR A 1 121 ? 28.444 65.530 22.504 1.00 45.27 132 THR A O 1
ATOM 658 N N . LYS A 1 122 ? 29.819 64.826 24.114 1.00 42.90 133 LYS A N 1
ATOM 659 C CA . LYS A 1 122 ? 29.041 65.475 25.159 1.00 50.61 133 LYS A CA 1
ATOM 660 C C . LYS A 1 122 ? 27.757 64.705 25.437 1.00 47.13 133 LYS A C 1
ATOM 661 O O . LYS A 1 122 ? 27.012 65.035 26.309 1.00 42.28 133 LYS A O 1
ATOM 667 N N . GLU A 1 123 ? 27.529 63.629 24.710 1.00 44.31 134 GLU A N 1
ATOM 668 C CA . GLU A 1 123 ? 26.380 62.821 24.979 1.00 42.11 134 GLU A CA 1
ATOM 669 C C . GLU A 1 123 ? 26.997 61.551 25.453 1.00 36.54 134 GLU A C 1
ATOM 670 O O . GLU A 1 123 ? 28.046 61.161 24.967 1.00 34.81 134 GLU A O 1
ATOM 676 N N . LYS A 1 124 ? 26.353 60.901 26.410 1.00 32.59 135 LYS A N 1
ATOM 677 C CA . LYS A 1 124 ? 26.893 59.692 26.989 1.00 32.11 135 LYS A CA 1
ATOM 678 C C . LYS A 1 124 ? 26.480 58.389 26.293 1.00 29.37 135 LYS A C 1
ATOM 679 O O . LYS A 1 124 ? 26.994 57.311 26.617 1.00 29.84 135 LYS A O 1
ATOM 685 N N A SER A 1 125 ? 25.523 58.477 25.379 0.70 25.43 136 SER A N 1
ATOM 686 N N B SER A 1 125 ? 25.530 58.492 25.372 0.30 26.80 136 SER A N 1
ATOM 687 C CA A SER A 1 125 ? 25.097 57.326 24.609 0.70 23.98 136 SER A CA 1
ATOM 688 C CA B SER A 1 125 ? 25.066 57.352 24.613 0.30 25.04 136 SER A CA 1
ATOM 689 C C A SER A 1 125 ? 24.656 57.829 23.251 0.70 23.24 136 SER A C 1
ATOM 690 C C B SER A 1 125 ? 24.715 57.853 23.230 0.30 24.04 136 SER A C 1
ATOM 691 O O A SER A 1 125 ? 24.224 58.983 23.115 0.70 23.45 136 SER A O 1
ATOM 692 O O B SER A 1 125 ? 24.465 59.048 23.037 0.30 25.10 136 SER A O 1
ATOM 697 N N . VAL A 1 126 ? 24.719 56.947 22.261 1.00 22.14 137 VAL A N 1
ATOM 698 C CA . VAL A 1 126 ? 24.312 57.290 20.904 1.00 22.54 137 VAL A CA 1
ATOM 699 C C . VAL A 1 126 ? 22.818 57.661 20.982 1.00 23.02 137 VAL A C 1
ATOM 700 O O . VAL A 1 126 ? 21.993 56.893 21.503 1.00 22.51 137 VAL A O 1
ATOM 704 N N . PRO A 1 127 ? 22.473 58.838 20.457 1.00 23.60 138 PRO A N 1
ATOM 705 C CA . PRO A 1 127 ? 21.077 59.233 20.553 1.00 26.54 138 PRO A CA 1
ATOM 706 C C . PRO A 1 127 ? 20.126 58.417 19.671 1.00 25.74 138 PRO A C 1
ATOM 707 O O . PRO A 1 127 ? 20.537 57.844 18.639 1.00 24.24 138 PRO A O 1
ATOM 711 N N . PRO A 1 128 ? 18.851 58.301 20.090 1.00 26.90 139 PRO A N 1
ATOM 712 C CA . PRO A 1 128 ? 17.862 57.635 19.257 1.00 26.96 139 PRO A CA 1
ATOM 713 C C . PRO A 1 128 ? 17.857 58.208 17.844 1.00 27.95 139 PRO A C 1
ATOM 714 O O . PRO A 1 128 ? 17.935 59.424 17.669 1.00 28.05 139 PRO A O 1
ATOM 718 N N . GLY A 1 129 ? 17.773 57.337 16.843 1.00 28.79 140 GLY A N 1
ATOM 719 C CA . GLY A 1 129 ? 17.713 57.758 15.456 1.00 29.91 140 GLY A CA 1
ATOM 720 C C . GLY A 1 129 ? 19.063 57.981 14.811 1.00 29.27 140 GLY A C 1
ATOM 721 O O . GLY A 1 129 ? 19.105 58.312 13.626 1.00 29.81 140 GLY A O 1
ATOM 722 N N . TYR A 1 130 ? 20.150 57.802 15.589 1.00 25.51 141 TYR A N 1
ATOM 723 C CA . TYR A 1 130 ? 21.514 58.046 15.140 1.00 23.60 141 TYR A CA 1
ATOM 724 C C . TYR A 1 130 ? 22.432 56.849 15.310 1.00 22.35 141 TYR A C 1
ATOM 725 O O . TYR A 1 130 ? 22.103 55.884 15.982 1.00 22.49 141 TYR A O 1
ATOM 734 N N . ILE A 1 131 ? 23.593 56.944 14.656 1.00 20.89 142 ILE A N 1
ATOM 735 C CA . ILE A 1 131 ? 24.606 55.939 14.743 1.00 19.39 142 ILE A CA 1
ATOM 736 C C . ILE A 1 131 ? 25.971 56.617 14.941 1.00 18.71 142 ILE A C 1
ATOM 737 O O . ILE A 1 131 ? 26.156 57.800 14.646 1.00 21.14 142 ILE A O 1
ATOM 742 N N . PHE A 1 132 ? 26.910 55.842 15.469 1.00 19.61 143 PHE A N 1
ATOM 743 C CA . PHE A 1 132 ? 28.285 56.296 15.688 1.00 18.60 143 PHE A CA 1
ATOM 744 C C . PHE A 1 132 ? 29.170 55.434 14.794 1.00 17.16 143 PHE A C 1
ATOM 745 O O . PHE A 1 132 ? 29.221 54.210 14.975 1.00 18.64 143 PHE A O 1
ATOM 753 N N . VAL A 1 133 ? 29.791 56.055 13.793 1.00 17.61 144 VAL A N 1
ATOM 754 C CA . VAL A 1 133 ? 30.562 55.336 12.812 1.00 17.58 144 VAL A CA 1
ATOM 755 C C . VAL A 1 133 ? 32.027 55.699 12.908 1.00 18.26 144 VAL A C 1
ATOM 756 O O . VAL A 1 133 ? 32.398 56.822 13.260 1.00 19.71 144 VAL A O 1
ATOM 760 N N . VAL A 1 134 ? 32.847 54.737 12.557 1.00 17.88 145 VAL A N 1
ATOM 761 C CA . VAL A 1 134 ? 34.301 54.872 12.603 1.00 18.24 145 VAL A CA 1
ATOM 762 C C . VAL A 1 134 ? 34.876 54.137 11.387 1.00 18.56 145 VAL A C 1
ATOM 763 O O . VAL A 1 134 ? 34.440 53.057 11.051 1.00 19.91 145 VAL A O 1
ATOM 767 N N . GLY A 1 135 ? 35.853 54.740 10.722 1.00 19.90 146 GLY A N 1
ATOM 768 C CA . GLY A 1 135 ? 36.501 54.092 9.581 1.00 21.26 146 GLY A CA 1
ATOM 769 C C . GLY A 1 135 ? 37.524 53.095 10.035 1.00 22.37 146 GLY A C 1
ATOM 770 O O . GLY A 1 135 ? 38.198 53.286 11.066 1.00 22.46 146 GLY A O 1
ATOM 771 N N . ASP A 1 136 ? 37.665 52.007 9.290 1.00 22.06 147 ASP A N 1
ATOM 772 C CA . ASP A 1 136 ? 38.619 50.979 9.660 1.00 23.67 147 ASP A CA 1
ATOM 773 C C . ASP A 1 136 ? 40.051 51.517 9.635 1.00 25.69 147 ASP A C 1
ATOM 774 O O . ASP A 1 136 ? 40.893 51.109 10.446 1.00 26.94 147 ASP A O 1
ATOM 779 N N A ASN A 1 137 ? 40.311 52.423 8.700 0.70 26.62 148 ASN A N 1
ATOM 780 N N B ASN A 1 137 ? 40.357 52.384 8.674 0.30 25.57 148 ASN A N 1
ATOM 781 C CA A ASN A 1 137 ? 41.648 53.051 8.561 0.70 27.09 148 ASN A CA 1
ATOM 782 C CA B ASN A 1 137 ? 41.697 52.998 8.601 0.30 25.98 148 ASN A CA 1
ATOM 783 C C A ASN A 1 137 ? 41.712 54.180 9.597 0.70 27.57 148 ASN A C 1
ATOM 784 C C B ASN A 1 137 ? 41.680 54.146 9.596 0.30 26.61 148 ASN A C 1
ATOM 785 O O A ASN A 1 137 ? 41.712 55.388 9.267 0.70 27.88 148 ASN A O 1
ATOM 786 O O B ASN A 1 137 ? 41.597 55.325 9.225 0.30 27.05 148 ASN A O 1
ATOM 795 N N . ARG A 1 138 ? 41.740 53.780 10.873 1.00 27.16 149 ARG A N 1
ATOM 796 C CA . ARG A 1 138 ? 41.571 54.715 11.982 1.00 25.84 149 ARG A CA 1
ATOM 797 C C . ARG A 1 138 ? 42.408 55.965 11.967 1.00 26.69 149 ARG A C 1
ATOM 798 O O . ARG A 1 138 ? 41.904 57.040 12.277 1.00 27.22 149 ARG A O 1
ATOM 806 N N . LEU A 1 139 ? 43.671 55.846 11.658 1.00 29.43 150 LEU A N 1
ATOM 807 C CA . LEU A 1 139 ? 44.556 57.028 11.693 1.00 31.86 150 LEU A CA 1
ATOM 808 C C . LEU A 1 139 ? 44.357 57.976 10.499 1.00 32.79 150 LEU A C 1
ATOM 809 O O . LEU A 1 139 ? 44.844 59.080 10.522 1.00 34.45 150 LEU A O 1
ATOM 814 N N . GLY A 1 140 ? 43.642 57.539 9.477 1.00 31.24 151 GLY A N 1
ATOM 815 C CA . GLY A 1 140 ? 43.403 58.332 8.268 1.00 33.90 151 GLY A CA 1
ATOM 816 C C . GLY A 1 140 ? 41.935 58.560 7.972 1.00 33.30 151 GLY A C 1
ATOM 817 O O . GLY A 1 140 ? 41.567 58.931 6.857 1.00 35.41 151 GLY A O 1
ATOM 818 N N . SER A 1 141 ? 41.080 58.361 8.970 1.00 31.24 152 SER A N 1
ATOM 819 C CA . SER A 1 141 ? 39.649 58.470 8.772 1.00 27.34 152 SER A CA 1
ATOM 820 C C . SER A 1 141 ? 39.017 59.617 9.509 1.00 27.64 152 SER A C 1
ATOM 821 O O . SER A 1 141 ? 39.177 59.732 10.733 1.00 29.72 152 SER A O 1
ATOM 824 N N . TRP A 1 142 ? 38.236 60.405 8.788 1.00 25.89 153 TRP A N 1
ATOM 825 C CA . TRP A 1 142 ? 37.372 61.395 9.394 1.00 27.61 153 TRP A CA 1
ATOM 826 C C . TRP A 1 142 ? 36.080 60.651 9.648 1.00 25.35 153 TRP A C 1
ATOM 827 O O . TRP A 1 142 ? 35.512 60.062 8.726 1.00 24.91 153 TRP A O 1
ATOM 838 N N . ASP A 1 143 ? 35.602 60.658 10.883 1.00 23.76 154 ASP A N 1
ATOM 839 C CA . ASP A 1 143 ? 34.410 59.916 11.215 1.00 21.83 154 ASP A CA 1
ATOM 840 C C . ASP A 1 143 ? 33.663 60.510 12.428 1.00 22.60 154 ASP A C 1
ATOM 841 O O . ASP A 1 143 ? 33.799 61.696 12.680 1.00 23.43 154 ASP A O 1
ATOM 846 N N . SER A 1 144 ? 32.811 59.729 13.115 1.00 20.77 155 SER A N 1
ATOM 847 C CA . SER A 1 144 ? 32.021 60.275 14.222 1.00 21.70 155 SER A CA 1
ATOM 848 C C . SER A 1 144 ? 32.878 60.766 15.381 1.00 21.44 155 SER A C 1
ATOM 849 O O . SER A 1 144 ? 32.423 61.563 16.210 1.00 23.17 155 SER A O 1
ATOM 852 N N . ARG A 1 145 ? 34.119 60.346 15.425 1.00 21.94 156 ARG A N 1
ATOM 853 C CA . ARG A 1 145 ? 35.023 60.863 16.429 1.00 22.56 156 ARG A CA 1
ATOM 854 C C . ARG A 1 145 ? 35.290 62.331 16.207 1.00 25.58 156 ARG A C 1
ATOM 855 O O . ARG A 1 145 ? 35.714 63.039 17.132 1.00 27.49 156 ARG A O 1
ATOM 863 N N . HIS A 1 146 ? 35.064 62.783 14.972 1.00 26.49 157 HIS A N 1
ATOM 864 C CA . HIS A 1 146 ? 35.340 64.140 14.604 1.00 27.11 157 HIS A CA 1
ATOM 865 C C . HIS A 1 146 ? 34.083 64.960 14.336 1.00 30.65 157 HIS A C 1
ATOM 866 O O . HIS A 1 146 ? 34.054 66.157 14.684 1.00 31.06 157 HIS A O 1
ATOM 873 N N . PHE A 1 147 ? 33.094 64.354 13.682 1.00 26.86 158 PHE A N 1
ATOM 874 C CA . PHE A 1 147 ? 31.884 65.085 13.324 1.00 28.48 158 PHE A CA 1
ATOM 875 C C . PHE A 1 147 ? 30.640 64.624 14.037 1.00 28.05 158 PHE A C 1
ATOM 876 O O . PHE A 1 147 ? 29.550 65.086 13.720 1.00 30.70 158 PHE A O 1
ATOM 884 N N . GLY A 1 148 ? 30.791 63.759 15.027 1.00 27.43 159 GLY A N 1
ATOM 885 C CA . GLY A 1 148 ? 29.656 63.323 15.816 1.00 27.12 159 GLY A CA 1
ATOM 886 C C . GLY A 1 148 ? 28.751 62.298 15.162 1.00 26.86 159 GLY A C 1
ATOM 887 O O . GLY A 1 148 ? 29.122 61.602 14.188 1.00 24.50 159 GLY A O 1
ATOM 888 N N . PHE A 1 149 ? 27.534 62.236 15.676 1.00 25.14 160 PHE A N 1
ATOM 889 C CA . PHE A 1 149 ? 26.635 61.177 15.259 1.00 25.52 160 PHE A CA 1
ATOM 890 C C . PHE A 1 149 ? 26.044 61.406 13.886 1.00 26.54 160 PHE A C 1
ATOM 891 O O . PHE A 1 149 ? 25.836 62.526 13.482 1.00 26.72 160 PHE A O 1
ATOM 899 N N . VAL A 1 150 ? 25.785 60.318 13.188 1.00 23.34 161 VAL A N 1
ATOM 900 C CA . VAL A 1 150 ? 25.193 60.332 11.869 1.00 24.80 161 VAL A CA 1
ATOM 901 C C . VAL A 1 150 ? 23.734 59.889 11.962 1.00 25.65 161 VAL A C 1
ATOM 902 O O . VAL A 1 150 ? 23.441 58.865 12.574 1.00 23.96 161 VAL A O 1
ATOM 906 N N A LYS A 1 151 ? 22.825 60.627 11.338 0.50 26.29 162 LYS A N 1
ATOM 907 N N B LYS A 1 151 ? 22.832 60.616 11.308 0.50 26.95 162 LYS A N 1
ATOM 908 C CA A LYS A 1 151 ? 21.421 60.246 11.381 0.50 28.00 162 LYS A CA 1
ATOM 909 C CA B LYS A 1 151 ? 21.425 60.245 11.349 0.50 29.19 162 LYS A CA 1
ATOM 910 C C A LYS A 1 151 ? 21.208 58.980 10.547 0.50 26.85 162 LYS A C 1
ATOM 911 C C B LYS A 1 151 ? 21.217 58.968 10.540 0.50 27.47 162 LYS A C 1
ATOM 912 O O A LYS A 1 151 ? 21.644 58.882 9.397 0.50 26.85 162 LYS A O 1
ATOM 913 O O B LYS A 1 151 ? 21.656 58.853 9.393 0.50 27.36 162 LYS A O 1
ATOM 924 N N . ALA A 1 152 ? 20.549 58.007 11.149 1.00 27.94 163 ALA A N 1
ATOM 925 C CA . ALA A 1 152 ? 20.347 56.712 10.517 1.00 28.63 163 ALA A CA 1
ATOM 926 C C . ALA A 1 152 ? 19.642 56.812 9.180 1.00 29.71 163 ALA A C 1
ATOM 927 O O . ALA A 1 152 ? 19.953 56.048 8.280 1.00 30.18 163 ALA A O 1
ATOM 929 N N . ASP A 1 153 ? 18.728 57.763 9.030 1.00 30.79 164 ASP A N 1
ATOM 930 C CA . ASP A 1 153 ? 17.977 57.846 7.784 1.00 34.79 164 ASP A CA 1
ATOM 931 C C . ASP A 1 153 ? 18.804 58.395 6.628 1.00 34.86 164 ASP A C 1
ATOM 932 O O . ASP A 1 153 ? 18.280 58.529 5.522 1.00 36.58 164 ASP A O 1
ATOM 937 N N . THR A 1 154 ? 20.073 58.744 6.884 1.00 30.74 165 THR A N 1
ATOM 938 C CA . THR A 1 154 ? 20.972 59.168 5.808 1.00 29.88 165 THR A CA 1
ATOM 939 C C . THR A 1 154 ? 21.784 57.967 5.259 1.00 29.20 165 THR A C 1
ATOM 940 O O . THR A 1 154 ? 22.521 58.100 4.286 1.00 27.82 165 THR A O 1
ATOM 944 N N . VAL A 1 155 ? 21.627 56.799 5.862 1.00 27.05 166 VAL A N 1
ATOM 945 C CA . VAL A 1 155 ? 22.287 55.586 5.356 1.00 28.02 166 VAL A CA 1
ATOM 946 C C . VAL A 1 155 ? 21.535 55.138 4.087 1.00 31.08 166 VAL A C 1
ATOM 947 O O . VAL A 1 155 ? 20.311 54.977 4.098 1.00 32.60 166 VAL A O 1
ATOM 951 N N . VAL A 1 156 ? 22.269 54.983 2.998 1.00 29.89 167 VAL A N 1
ATOM 952 C CA . VAL A 1 156 ? 21.694 54.612 1.705 1.00 33.14 167 VAL A CA 1
ATOM 953 C C . VAL A 1 156 ? 21.979 53.167 1.303 1.00 33.73 167 VAL A C 1
ATOM 954 O O . VAL A 1 156 ? 21.317 52.626 0.426 1.00 34.96 167 VAL A O 1
ATOM 958 N N . GLY A 1 157 ? 22.912 52.520 1.978 1.00 30.85 168 GLY A N 1
ATOM 959 C CA . GLY A 1 157 ? 23.189 51.127 1.709 1.00 31.42 168 GLY A CA 1
ATOM 960 C C . GLY A 1 157 ? 24.184 50.468 2.629 1.00 28.27 168 GLY A C 1
ATOM 961 O O . GLY A 1 157 ? 24.862 51.121 3.408 1.00 27.58 168 GLY A O 1
ATOM 962 N N . LYS A 1 158 ? 24.203 49.152 2.581 1.00 29.73 169 LYS A N 1
ATOM 963 C CA . LYS A 1 158 ? 25.109 48.362 3.359 1.00 29.05 169 LYS A CA 1
ATOM 964 C C . LYS A 1 158 ? 26.086 47.783 2.386 1.00 28.37 169 LYS A C 1
ATOM 965 O O . LYS A 1 158 ? 25.709 47.369 1.259 1.00 31.22 169 LYS A O 1
ATOM 971 N N . VAL A 1 159 ? 27.316 47.663 2.834 1.00 26.03 170 VAL A N 1
ATOM 972 C CA . VAL A 1 159 ? 28.374 47.149 1.998 1.00 28.80 170 VAL A CA 1
ATOM 973 C C . VAL A 1 159 ? 28.668 45.691 2.322 1.00 35.48 170 VAL A C 1
ATOM 974 O O . VAL A 1 159 ? 28.810 45.325 3.493 1.00 36.53 170 VAL A O 1
ATOM 978 N N . ASP A 1 160 ? 28.731 44.875 1.290 1.00 37.90 171 ASP A N 1
ATOM 979 C CA . ASP A 1 160 ? 29.117 43.469 1.433 1.00 44.54 171 ASP A CA 1
ATOM 980 C C . ASP A 1 160 ? 30.602 43.469 1.117 1.00 44.77 171 ASP A C 1
ATOM 981 O O . ASP A 1 160 ? 31.006 43.586 -0.056 1.00 43.20 171 ASP A O 1
ATOM 986 N N . LEU A 1 161 ? 31.410 43.385 2.165 1.00 42.71 172 LEU A N 1
ATOM 987 C CA . LEU A 1 161 ? 32.843 43.486 2.036 1.00 53.37 172 LEU A CA 1
ATOM 988 C C . LEU A 1 161 ? 33.396 42.078 1.749 1.00 67.41 172 LEU A C 1
ATOM 989 O 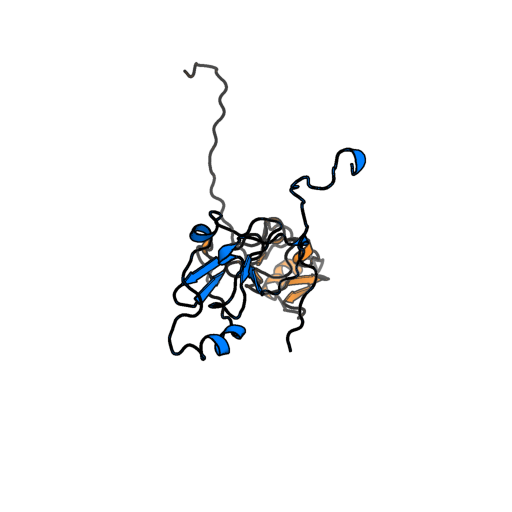O . LEU A 1 161 ? 33.104 41.124 2.468 1.00 67.16 172 LEU A O 1
ATOM 994 N N . ARG A 1 162 ? 34.183 41.957 0.685 1.00 77.73 173 ARG A N 1
ATOM 995 C CA . ARG A 1 162 ? 34.709 40.660 0.251 1.00 87.09 173 ARG A CA 1
ATOM 996 C C . ARG A 1 162 ? 36.217 40.548 0.431 1.00 92.19 173 ARG A C 1
ATOM 997 O O . ARG A 1 162 ? 36.814 39.527 0.089 1.00 99.76 173 ARG A O 1
ATOM 1005 N N . ASP B 1 51 ? 6.340 79.056 55.203 1.00 62.30 62 ASP B N 1
ATOM 1006 C CA . ASP B 1 51 ? 6.168 78.615 53.784 1.00 57.87 62 ASP B CA 1
ATOM 1007 C C . ASP B 1 51 ? 5.036 77.577 53.601 1.00 54.17 62 ASP B C 1
ATOM 1008 O O . ASP B 1 51 ? 4.152 77.730 52.760 1.00 56.60 62 ASP B O 1
ATOM 1013 N N . LEU B 1 52 ? 5.136 76.481 54.331 1.00 46.09 63 LEU B N 1
ATOM 1014 C CA . LEU B 1 52 ? 4.113 75.451 54.333 1.00 39.56 63 LEU B CA 1
ATOM 1015 C C . LEU B 1 52 ? 3.168 75.717 55.505 1.00 38.50 63 LEU B C 1
ATOM 1016 O O . LEU B 1 52 ? 3.607 75.922 56.645 1.00 40.34 63 LEU B O 1
ATOM 1021 N N . ASN B 1 53 ? 1.871 75.750 55.235 1.00 35.14 64 ASN B N 1
ATOM 1022 C CA . ASN B 1 53 ? 0.892 76.007 56.277 1.00 35.02 64 ASN B CA 1
ATOM 1023 C C . ASN B 1 53 ? 0.068 74.751 56.588 1.00 31.52 64 ASN B C 1
ATOM 1024 O O . ASN B 1 53 ? -0.043 73.828 55.754 1.00 28.02 64 ASN B O 1
ATOM 1029 N N . ARG B 1 54 ? -0.550 74.742 57.762 1.00 30.60 65 ARG B N 1
ATOM 1030 C CA . ARG B 1 54 ? -1.351 73.610 58.135 1.00 32.45 65 ARG B CA 1
ATOM 1031 C C . ARG B 1 54 ? -2.528 73.579 57.173 1.00 29.25 65 ARG B C 1
ATOM 1032 O O . ARG B 1 54 ? -3.027 74.626 56.758 1.00 28.96 65 ARG B O 1
ATOM 1040 N N . PHE B 1 55 ? -2.858 72.375 56.741 1.00 27.65 66 PHE B N 1
ATOM 1041 C CA . PHE B 1 55 ? -3.936 72.077 55.807 1.00 28.10 66 PHE B CA 1
ATOM 1042 C C . PHE B 1 55 ? -3.593 72.316 54.354 1.00 25.89 66 PHE B C 1
ATOM 1043 O O . PHE B 1 55 ? -4.424 72.099 53.486 1.00 26.33 66 PHE B O 1
ATOM 1051 N N . ASP B 1 56 ? -2.363 72.745 54.074 1.00 27.45 67 ASP B N 1
ATOM 1052 C CA . ASP B 1 56 ? -1.901 72.791 52.682 1.00 26.50 67 ASP B CA 1
ATOM 1053 C C . ASP B 1 56 ? -1.813 71.356 52.173 1.00 25.78 67 ASP B C 1
ATOM 1054 O O . ASP B 1 56 ? -1.468 70.437 52.918 1.00 25.16 67 ASP B O 1
ATOM 1059 N N . VAL B 1 57 ? -2.093 71.174 50.887 1.00 26.60 68 VAL B N 1
ATOM 1060 C CA . VAL B 1 57 ? -1.955 69.887 50.226 1.00 25.65 68 VAL B CA 1
ATOM 1061 C C . VAL B 1 57 ? -0.595 69.962 49.511 1.00 25.73 68 VAL B C 1
ATOM 1062 O O . VAL B 1 57 ? -0.316 70.896 48.778 1.00 27.8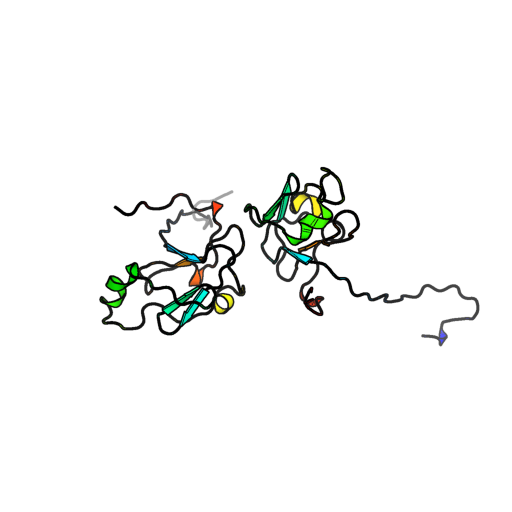0 68 VAL B O 1
ATOM 1066 N N . VAL B 1 58 ? 0.247 68.964 49.737 1.00 23.95 69 VAL B N 1
ATOM 1067 C CA . VAL B 1 58 ? 1.562 68.940 49.185 1.00 22.99 69 VAL B CA 1
ATOM 1068 C C . VAL B 1 58 ? 1.819 67.675 48.374 1.00 23.27 69 VAL B C 1
ATOM 1069 O O . VAL B 1 58 ? 1.201 66.631 48.598 1.00 21.97 69 VAL B O 1
ATOM 1073 N N . VAL B 1 59 ? 2.788 67.786 47.481 1.00 22.56 70 VAL B N 1
ATOM 1074 C CA . VAL B 1 59 ? 3.264 66.682 46.663 1.00 23.07 70 VAL B CA 1
ATOM 1075 C C . VAL B 1 59 ? 4.686 66.347 47.063 1.00 23.07 70 VAL B C 1
ATOM 1076 O O . VAL B 1 59 ? 5.519 67.242 47.229 1.00 25.37 70 VAL B O 1
ATOM 1080 N N . PHE B 1 60 ? 4.959 65.064 47.198 1.00 23.01 71 PHE B N 1
ATOM 1081 C CA . PHE B 1 60 ? 6.317 64.602 47.471 1.00 23.44 71 PHE B CA 1
ATOM 1082 C C . PHE B 1 60 ? 6.492 63.251 46.847 1.00 27.27 71 PHE B C 1
ATOM 1083 O O . PHE B 1 60 ? 5.515 62.607 46.491 1.00 27.13 71 PHE B O 1
ATOM 1091 N N . HIS B 1 61 ? 7.754 62.826 46.672 1.00 29.38 72 HIS B N 1
ATOM 1092 C CA . HIS B 1 61 ? 8.013 61.542 46.033 1.00 32.59 72 HIS B CA 1
ATOM 1093 C C . HIS B 1 61 ? 8.786 60.625 46.924 1.00 34.73 72 HIS B C 1
ATOM 1094 O O . HIS B 1 61 ? 9.349 61.039 47.941 1.00 32.22 72 HIS B O 1
ATOM 1101 N N . ALA B 1 62 ? 8.777 59.344 46.574 1.00 33.21 73 ALA B N 1
ATOM 1102 C CA . ALA B 1 62 ? 9.611 58.384 47.298 1.00 34.01 73 ALA B CA 1
ATOM 1103 C C . ALA B 1 62 ? 10.119 57.411 46.277 1.00 35.90 73 ALA B C 1
ATOM 1104 O O . ALA B 1 62 ? 9.501 57.222 45.231 1.00 35.27 73 ALA B O 1
ATOM 1106 N N . ASN B 1 63 ? 11.264 56.811 46.569 1.00 38.57 74 ASN B N 1
ATOM 1107 C CA . ASN B 1 63 ? 11.806 55.794 45.700 1.00 42.64 74 ASN B CA 1
ATOM 1108 C C . ASN B 1 63 ? 11.589 54.456 46.369 1.00 46.99 74 ASN B C 1
ATOM 1109 O O . ASN B 1 63 ? 11.755 54.332 47.585 1.00 45.38 74 ASN B O 1
ATOM 1114 N N . LYS B 1 64 ? 11.169 53.459 45.609 1.00 45.62 75 LYS B N 1
ATOM 1115 C CA . LYS B 1 64 ? 11.063 52.141 46.200 1.00 49.01 75 LYS B CA 1
ATOM 1116 C C . LYS B 1 64 ? 11.948 51.209 45.358 1.00 46.00 75 LYS B C 1
ATOM 1117 O O . LYS B 1 64 ? 11.989 51.319 44.117 1.00 44.83 75 LYS B O 1
ATOM 1123 N N . LYS B 1 65 ? 12.691 50.347 46.040 1.00 41.23 76 LYS B N 1
ATOM 1124 C CA . LYS B 1 65 ? 13.604 49.407 45.394 1.00 44.02 76 LYS B CA 1
ATOM 1125 C C . LYS B 1 65 ? 12.852 48.119 45.089 1.00 42.84 76 LYS B C 1
ATOM 1126 O O . LYS B 1 65 ? 12.165 47.612 45.951 1.00 39.31 76 LYS B O 1
ATOM 1132 N N . GLU B 1 66 ? 12.985 47.604 43.869 1.00 33.98 77 GLU B N 1
ATOM 1133 C CA . GLU B 1 66 ? 12.312 46.377 43.448 1.00 35.79 77 GLU B CA 1
ATOM 1134 C C . GLU B 1 66 ? 13.393 45.324 43.177 1.00 34.20 77 GLU B C 1
ATOM 1135 O O . GLU B 1 66 ? 14.470 45.664 42.676 1.00 30.90 77 GLU B O 1
ATOM 1141 N N . ASP B 1 67 ? 13.080 44.060 43.467 1.00 30.30 78 ASP B N 1
ATOM 1142 C CA . ASP B 1 67 ? 14.008 42.936 43.259 1.00 30.34 78 ASP B CA 1
ATOM 1143 C C . ASP B 1 67 ? 13.480 42.059 42.160 1.00 29.61 78 ASP B C 1
ATOM 1144 O O . ASP B 1 67 ? 12.278 41.749 42.146 1.00 31.15 78 ASP B O 1
ATOM 1149 N N . TYR B 1 68 ? 14.361 41.654 41.226 1.00 25.94 79 TYR B N 1
ATOM 1150 C CA . TYR B 1 68 ? 14.007 40.795 40.159 1.00 25.68 79 TYR B CA 1
ATOM 1151 C C . TYR B 1 68 ? 14.914 39.576 40.121 1.00 24.29 79 TYR B C 1
ATOM 1152 O O . TYR B 1 68 ? 16.134 39.673 40.321 1.00 24.45 79 TYR B O 1
ATOM 1161 N N . VAL B 1 69 ? 14.306 38.429 39.873 1.00 23.88 80 VAL B N 1
ATOM 1162 C CA . VAL B 1 69 ? 15.026 37.185 39.720 1.00 23.46 80 VAL B CA 1
ATOM 1163 C C . VAL B 1 69 ? 14.574 36.600 38.398 1.00 23.31 80 VAL B C 1
ATOM 1164 O O . VAL B 1 69 ? 13.416 36.228 38.259 1.00 22.85 80 VAL B O 1
ATOM 1168 N N . LYS B 1 70 ? 15.473 36.522 37.419 1.00 22.11 81 LYS B N 1
ATOM 1169 C CA . LYS B 1 70 ? 15.085 36.112 36.070 1.00 22.18 81 LYS B CA 1
ATOM 1170 C C . LYS B 1 70 ? 16.209 35.308 35.423 1.00 24.05 81 LYS B C 1
ATOM 1171 O O . LYS B 1 70 ? 17.366 35.364 35.851 1.00 25.04 81 LYS B O 1
ATOM 1177 N N . ARG B 1 71 ? 15.889 34.586 34.356 1.00 22.69 82 ARG B N 1
ATOM 1178 C CA . ARG B 1 71 ? 16.861 33.732 33.704 1.00 22.68 82 ARG B CA 1
ATOM 1179 C C . ARG B 1 71 ? 17.373 34.378 32.397 1.00 22.02 82 ARG B C 1
ATOM 1180 O O . ARG B 1 71 ? 16.597 34.944 31.628 1.00 20.65 82 ARG B O 1
ATOM 1188 N N . ILE B 1 72 ? 18.665 34.264 32.159 1.00 22.29 83 ILE B N 1
ATOM 1189 C CA . ILE B 1 72 ? 19.266 34.770 30.947 1.00 22.08 83 ILE B CA 1
ATOM 1190 C C . ILE B 1 72 ? 18.912 33.847 29.792 1.00 22.12 83 ILE B C 1
ATOM 1191 O O . ILE B 1 72 ? 19.276 32.674 29.789 1.00 23.53 83 ILE B O 1
ATOM 1196 N N . ILE B 1 73 ? 18.189 34.410 28.827 1.00 21.89 84 ILE B N 1
ATOM 1197 C CA . ILE B 1 73 ? 17.827 33.708 27.579 1.00 23.45 84 ILE B CA 1
ATOM 1198 C C . ILE B 1 73 ? 18.707 34.184 26.426 1.00 23.28 84 ILE B C 1
ATOM 1199 O O . ILE B 1 73 ? 19.151 33.383 25.580 1.00 24.47 84 ILE B O 1
ATOM 1204 N N . GLY B 1 74 ? 18.965 35.481 26.383 1.00 24.76 85 GLY B N 1
ATOM 1205 C CA . GLY B 1 74 ? 19.800 36.082 25.345 1.00 24.13 85 GLY B CA 1
ATOM 1206 C C . GLY B 1 74 ? 21.027 36.752 25.893 1.00 24.92 85 GLY B C 1
ATOM 1207 O O . GLY B 1 74 ? 20.950 37.564 26.819 1.00 22.99 85 GLY B O 1
ATOM 1208 N N . LEU B 1 75 ? 22.161 36.362 25.354 1.00 25.61 86 LEU B N 1
ATOM 1209 C CA . LEU B 1 75 ? 23.445 36.979 25.649 1.00 26.06 86 LEU B CA 1
ATOM 1210 C C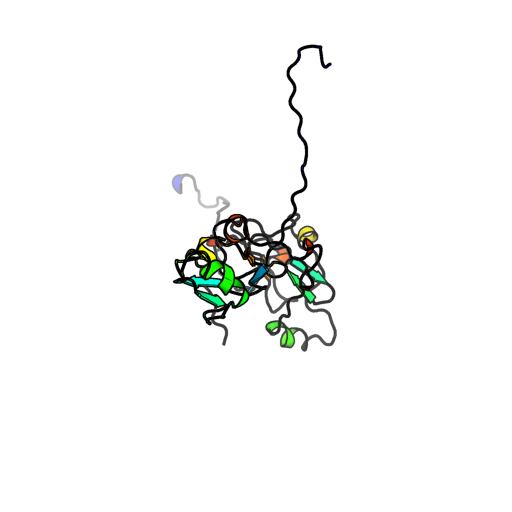 . LEU B 1 75 ? 23.801 37.974 24.534 1.00 26.98 86 LEU B C 1
ATOM 1211 O O . LEU B 1 75 ? 23.260 37.919 23.450 1.00 26.84 86 LEU B O 1
ATOM 1216 N N . PRO B 1 76 ? 24.803 38.828 24.769 1.00 27.90 87 PRO B N 1
ATOM 1217 C CA . PRO B 1 76 ? 25.212 39.759 23.736 1.00 29.42 87 PRO B CA 1
ATOM 1218 C C . PRO B 1 76 ? 25.418 39.136 22.364 1.00 32.37 87 PRO B C 1
ATOM 1219 O O . PRO B 1 76 ? 26.112 38.110 22.215 1.00 32.87 87 PRO B O 1
ATOM 1223 N N . GLY B 1 77 ? 24.821 39.762 21.355 1.00 31.56 88 GLY B N 1
ATOM 1224 C CA . GLY B 1 77 ? 24.920 39.318 19.976 1.00 34.26 88 GLY B CA 1
ATOM 1225 C C . GLY B 1 77 ? 23.821 38.364 19.557 1.00 32.07 88 GLY B C 1
ATOM 1226 O O . GLY B 1 77 ? 23.612 38.153 18.364 1.00 33.78 88 GLY B O 1
ATOM 1227 N N . ASP B 1 78 ? 23.087 37.795 20.519 1.00 29.97 89 ASP B N 1
ATOM 1228 C CA . ASP B 1 78 ? 22.055 36.813 20.173 1.00 29.33 89 ASP B CA 1
ATOM 1229 C C . ASP B 1 78 ? 20.797 37.412 19.585 1.00 29.80 89 ASP B C 1
ATOM 1230 O O . ASP B 1 78 ? 20.355 38.481 20.014 1.00 26.98 89 ASP B O 1
ATOM 1235 N N . HIS B 1 79 ? 20.206 36.675 18.640 1.00 29.67 90 HIS B N 1
ATOM 1236 C CA . HIS B 1 79 ? 18.863 36.965 18.172 1.00 30.20 90 HIS B CA 1
ATOM 1237 C C . HIS B 1 79 ? 18.017 35.919 18.907 1.00 26.94 90 HIS B C 1
ATOM 1238 O O . HIS B 1 79 ? 18.418 34.758 19.008 1.00 27.69 90 HIS B O 1
ATOM 1245 N N . ILE B 1 80 ? 16.873 36.340 19.412 1.00 27.11 91 ILE B N 1
ATOM 1246 C CA . ILE B 1 80 ? 15.979 35.465 20.126 1.00 25.18 91 ILE B CA 1
ATOM 1247 C C . ILE B 1 80 ? 14.624 35.479 19.468 1.00 27.17 91 ILE B C 1
ATOM 1248 O O . ILE B 1 80 ? 14.103 36.527 19.096 1.00 26.20 91 ILE B O 1
ATOM 1253 N N . GLU B 1 81 ? 14.029 34.289 19.354 1.00 25.39 92 GLU B N 1
ATOM 1254 C CA . GLU B 1 81 ? 12.685 34.183 18.872 1.00 26.56 92 GLU B CA 1
ATOM 1255 C C . GLU B 1 81 ? 12.012 33.033 19.599 1.00 24.69 92 GLU B C 1
ATOM 1256 O O . GLU B 1 81 ? 12.610 31.961 19.773 1.00 24.52 92 GLU B O 1
ATOM 1262 N N . TYR B 1 82 ? 10.767 33.265 19.987 1.00 24.23 93 TYR B N 1
ATOM 1263 C CA . TYR B 1 82 ? 9.886 32.191 20.432 1.00 24.25 93 TYR B CA 1
ATOM 1264 C C . TYR B 1 82 ? 8.810 31.973 19.398 1.00 26.45 93 TYR B C 1
ATOM 1265 O O . TYR B 1 82 ? 8.142 32.918 18.945 1.00 25.53 93 TYR B O 1
ATOM 1274 N N . LYS B 1 83 ? 8.668 30.734 18.970 1.00 25.45 94 LYS B N 1
ATOM 1275 C CA . LYS B 1 83 ? 7.601 30.376 18.040 1.00 26.36 94 LYS B CA 1
ATOM 1276 C C . LYS B 1 83 ? 7.013 29.051 18.464 1.00 24.90 94 LYS B C 1
ATOM 1277 O O . LYS B 1 83 ? 7.731 28.062 18.612 1.00 26.29 94 LYS B O 1
ATOM 1283 N N . HIS B 1 84 ? 5.701 29.024 18.620 1.00 26.25 95 HIS B N 1
ATOM 1284 C CA . HIS B 1 84 ? 5.001 27.803 19.009 1.00 26.77 95 HIS B CA 1
ATOM 1285 C C . HIS B 1 84 ? 5.566 27.172 20.271 1.00 26.51 95 HIS B C 1
ATOM 1286 O O . HIS B 1 84 ? 5.676 25.947 20.392 1.00 25.89 95 HIS B O 1
ATOM 1293 N N . ASP B 1 85 ? 5.899 28.023 21.223 1.00 24.73 96 ASP B N 1
ATOM 1294 C CA . ASP B 1 85 ? 6.397 27.631 22.539 1.00 25.28 96 ASP B CA 1
ATOM 1295 C C . ASP B 1 85 ? 7.836 27.084 22.538 1.00 25.41 96 ASP B C 1
ATOM 1296 O O . ASP B 1 85 ? 8.253 26.438 23.502 1.00 27.88 96 ASP B O 1
ATOM 1301 N N . LYS B 1 86 ? 8.574 27.330 21.460 1.00 24.42 97 LYS B N 1
ATOM 1302 C CA . LYS B 1 86 ? 9.952 26.889 21.326 1.00 25.23 97 LYS B CA 1
ATOM 1303 C C . LYS B 1 86 ? 10.888 28.071 21.145 1.00 24.52 97 LYS B C 1
ATOM 1304 O O . LYS B 1 86 ? 10.597 29.002 20.392 1.00 23.98 97 LYS B O 1
ATOM 1310 N N . LEU B 1 87 ? 12.022 28.000 21.841 1.00 25.37 98 LEU B N 1
ATOM 1311 C CA . LEU B 1 87 ? 13.088 28.976 21.770 1.00 23.72 98 LEU B CA 1
ATOM 1312 C C . LEU B 1 87 ? 14.058 28.702 20.618 1.00 24.91 98 LEU B C 1
ATOM 1313 O O . LEU B 1 87 ? 14.526 27.582 20.448 1.00 25.58 98 LEU B O 1
ATOM 1318 N N . TYR B 1 88 ? 14.375 29.764 19.879 1.00 23.83 99 TYR B N 1
ATOM 1319 C CA . TYR B 1 88 ? 15.377 29.757 18.824 1.00 26.60 99 TYR B CA 1
ATOM 1320 C C . TYR B 1 88 ? 16.391 30.869 19.128 1.00 27.05 99 TYR B C 1
ATOM 1321 O O . TYR B 1 88 ? 16.021 32.042 19.232 1.00 27.36 99 TYR B O 1
ATOM 1330 N N . VAL B 1 89 ? 17.626 30.461 19.365 1.00 26.75 100 VAL B N 1
ATOM 1331 C CA . VAL B 1 89 ? 18.739 31.362 19.586 1.00 27.51 100 VAL B CA 1
ATOM 1332 C C . VAL B 1 89 ? 19.526 31.350 18.282 1.00 32.39 100 VAL B C 1
ATOM 1333 O O . VAL B 1 89 ? 20.030 30.291 17.876 1.00 35.80 100 VAL B O 1
ATOM 1337 N N . ASN B 1 90 ? 19.559 32.498 17.597 1.00 31.83 101 ASN B N 1
ATOM 1338 C CA . ASN B 1 90 ? 20.236 32.656 16.314 1.00 35.41 101 ASN B CA 1
ATOM 1339 C C . ASN B 1 90 ? 19.702 31.634 15.301 1.00 37.91 101 ASN B C 1
ATOM 1340 O O . ASN B 1 90 ? 20.453 31.045 14.535 1.00 39.58 101 ASN B O 1
ATOM 1345 N N . GLY B 1 91 ? 18.378 31.469 15.315 1.00 34.93 102 GLY B N 1
ATOM 1346 C CA . GLY B 1 91 ? 17.657 30.575 14.422 1.00 36.57 102 GLY B CA 1
ATOM 1347 C C . GLY B 1 91 ? 17.733 29.098 14.745 1.00 38.09 102 GLY B C 1
ATOM 1348 O O . GLY B 1 91 ? 17.223 28.279 13.974 1.00 39.09 102 GLY B O 1
ATOM 1349 N N . GLN B 1 92 ? 18.358 28.736 15.860 1.00 36.66 103 GLN B N 1
ATOM 1350 C CA . GLN B 1 92 ? 18.517 27.326 16.207 1.00 40.02 103 GLN B CA 1
ATOM 1351 C C . GLN B 1 92 ? 17.707 27.003 17.449 1.00 35.94 103 GLN B C 1
ATOM 1352 O O . GLN B 1 92 ? 17.766 27.724 18.464 1.00 32.11 103 GLN B O 1
ATOM 1358 N N . PHE B 1 93 ? 16.923 25.941 17.365 1.00 33.28 104 PHE B N 1
ATOM 1359 C CA . PHE B 1 93 ? 16.153 25.516 18.503 1.00 31.52 104 PHE B CA 1
ATOM 1360 C C . PHE B 1 93 ? 17.026 25.194 19.706 1.00 32.96 104 PHE B C 1
ATOM 1361 O O . PHE B 1 93 ? 18.036 24.473 19.588 1.00 32.15 104 PHE B O 1
ATOM 1369 N N . VAL B 1 94 ? 16.603 25.675 20.869 1.00 31.31 105 VAL B N 1
ATOM 1370 C CA . VAL B 1 94 ? 17.274 25.380 22.139 1.00 32.68 105 VAL B CA 1
ATOM 1371 C C . VAL B 1 94 ? 16.242 24.853 23.133 1.00 30.93 105 VAL B C 1
ATOM 1372 O O . VAL B 1 94 ? 15.267 25.540 23.468 1.00 31.19 105 VAL B O 1
ATOM 1376 N N . ASP B 1 95 ? 16.450 23.631 23.612 1.00 31.23 106 ASP B N 1
ATOM 1377 C CA . ASP B 1 95 ? 15.543 23.021 24.546 1.00 33.50 106 ASP B CA 1
ATOM 1378 C C . ASP B 1 95 ? 15.672 23.684 25.919 1.00 33.36 106 ASP B C 1
ATOM 1379 O O . ASP B 1 95 ? 16.754 24.163 26.277 1.00 33.28 106 ASP B O 1
ATOM 1384 N N . GLU B 1 96 ? 14.557 23.746 26.656 1.00 29.75 107 GLU B N 1
ATOM 1385 C CA . GLU B 1 96 ? 14.487 24.428 27.961 1.00 30.85 107 GLU B CA 1
ATOM 1386 C C . GLU B 1 96 ? 13.871 23.489 29.014 1.00 33.31 107 GLU B C 1
A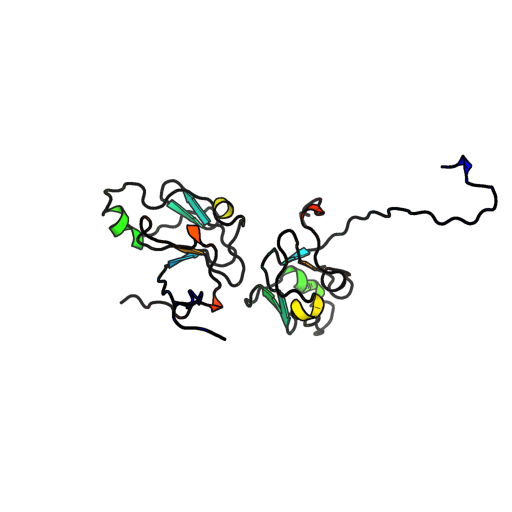TOM 1387 O O . GLU B 1 96 ? 12.691 23.618 29.368 1.00 30.50 107 GLU B O 1
ATOM 1393 N N . PRO B 1 97 ? 14.677 22.537 29.531 1.00 33.64 108 PRO B N 1
ATOM 1394 C CA . PRO B 1 97 ? 14.057 21.545 30.431 1.00 38.29 108 PRO B CA 1
ATOM 1395 C C . PRO B 1 97 ? 13.506 22.136 31.721 1.00 36.81 108 PRO B C 1
ATOM 1396 O O . PRO B 1 97 ? 12.551 21.585 32.271 1.00 36.02 108 PRO B O 1
ATOM 1400 N N . TYR B 1 98 ? 14.092 23.251 32.170 1.00 35.76 109 TYR B N 1
ATOM 1401 C CA . TYR B 1 98 ? 13.661 23.958 33.382 1.00 35.55 109 TYR B CA 1
ATOM 1402 C C . TYR B 1 98 ? 12.234 24.470 33.293 1.00 33.70 109 TYR B C 1
ATOM 1403 O O . TYR B 1 98 ? 11.669 24.862 34.292 1.00 34.84 109 TYR B O 1
ATOM 1412 N N . LEU B 1 99 ? 11.654 24.507 32.101 1.00 30.62 110 LEU B N 1
ATOM 1413 C CA . LEU B 1 99 ? 10.271 24.964 31.976 1.00 29.69 110 LEU B CA 1
ATOM 1414 C C . LEU B 1 99 ? 9.261 23.819 32.008 1.00 32.86 110 LEU B C 1
ATOM 1415 O O . LEU B 1 99 ? 8.048 24.068 32.041 1.00 31.80 110 LEU B O 1
ATOM 1420 N N . GLU B 1 100 ? 9.724 22.581 32.001 1.00 34.09 111 GLU B N 1
ATOM 1421 C CA . GLU B 1 100 ? 8.748 21.469 31.906 1.00 39.55 111 GLU B CA 1
ATOM 1422 C C . GLU B 1 100 ? 7.700 21.475 33.018 1.00 38.19 111 GLU B C 1
ATOM 1423 O O . GLU B 1 100 ? 6.526 21.242 32.748 1.00 37.99 111 GLU B O 1
ATOM 1429 N N . THR B 1 101 ? 8.089 21.803 34.247 1.00 39.47 112 THR B N 1
ATOM 1430 C CA . THR B 1 101 ? 7.112 21.846 35.348 1.00 41.68 112 THR B CA 1
ATOM 1431 C C . THR B 1 101 ? 6.018 22.899 35.097 1.00 38.37 112 THR B C 1
ATOM 1432 O O . THR B 1 101 ? 4.839 22.637 35.346 1.00 38.17 112 THR B O 1
ATOM 1436 N N . TYR B 1 102 ? 6.397 24.072 34.589 1.00 35.53 113 TYR B N 1
ATOM 1437 C CA . TYR B 1 102 ? 5.420 25.123 34.274 1.00 33.05 113 TYR B CA 1
ATOM 1438 C C . TYR B 1 102 ? 4.509 24.713 33.110 1.00 32.38 113 TYR B C 1
ATOM 1439 O O . TYR B 1 102 ? 3.328 25.079 33.074 1.00 33.51 113 TYR B O 1
ATOM 1448 N N . LYS B 1 103 ? 5.077 24.036 32.123 1.00 32.49 114 LYS B N 1
ATOM 1449 C CA . LYS B 1 103 ? 4.297 23.555 30.983 1.00 31.68 114 LYS B CA 1
ATOM 1450 C C . LYS B 1 103 ? 3.315 22.473 31.443 1.00 32.77 114 LYS B C 1
ATOM 1451 O O . LYS B 1 103 ? 2.149 22.474 31.055 1.00 32.75 114 LYS B O 1
ATOM 1457 N N . LYS B 1 104 ? 3.800 21.548 32.255 1.00 36.11 115 LYS B N 1
ATOM 1458 C CA . LYS B 1 104 ? 2.943 20.476 32.808 1.00 39.99 115 LYS B CA 1
ATOM 1459 C C . LYS B 1 104 ? 1.774 21.026 33.615 1.00 40.38 115 LYS B C 1
ATOM 1460 O O . LYS B 1 104 ? 0.650 20.498 33.574 1.00 40.27 115 LYS B O 1
ATOM 1466 N N A GLU B 1 105 ? 2.056 22.105 34.332 0.50 41.53 116 GLU B N 1
ATOM 1467 N N B GLU B 1 105 ? 2.021 22.095 34.356 0.50 41.26 116 GLU B N 1
ATOM 1468 C CA A GLU B 1 105 ? 1.078 22.808 35.154 0.50 43.94 116 GLU B CA 1
ATOM 1469 C CA B GLU B 1 105 ? 0.973 22.702 35.177 0.50 43.35 116 GLU B CA 1
ATOM 1470 C C A GLU B 1 105 ? -0.109 23.343 34.345 0.50 41.12 116 GLU B C 1
ATOM 1471 C C B GLU B 1 105 ? -0.141 23.364 34.345 0.50 40.81 116 GLU B C 1
ATOM 1472 O O A GLU B 1 105 ? -1.229 23.412 34.856 0.50 41.89 116 GLU B O 1
ATOM 1473 O O B GLU B 1 105 ? -1.244 23.579 34.852 0.50 41.75 116 GLU B O 1
ATOM 1484 N N . ILE B 1 106 ? 0.122 23.660 33.071 1.00 36.87 117 ILE B N 1
ATOM 1485 C CA . ILE B 1 106 ? -0.936 24.170 32.185 1.00 35.01 117 ILE B CA 1
ATOM 1486 C C . ILE B 1 106 ? -1.273 23.106 31.096 1.00 35.94 117 ILE B C 1
ATOM 1487 O O . ILE B 1 106 ? -1.760 23.445 30.032 1.00 34.52 117 ILE B O 1
ATOM 1492 N N . ASP B 1 107 ? -0.991 21.830 31.391 1.00 37.55 118 ASP B N 1
ATOM 1493 C CA . ASP B 1 107 ? -1.300 20.678 30.501 1.00 37.39 118 ASP B CA 1
ATOM 1494 C C . ASP B 1 107 ? -0.768 20.801 29.085 1.00 34.09 118 ASP B C 1
ATOM 1495 O O . ASP B 1 107 ? -1.415 20.394 28.138 1.00 36.94 118 ASP B O 1
ATOM 1500 N N . GLY B 1 108 ? 0.389 21.418 28.928 1.00 31.75 119 GLY B N 1
ATOM 1501 C CA . GLY B 1 108 ? 0.961 21.544 27.617 1.00 32.49 119 GLY B CA 1
ATOM 1502 C C . GLY B 1 108 ? 0.420 22.700 26.795 1.00 31.13 119 GLY B C 1
ATOM 1503 O O . GLY B 1 108 ? 0.773 22.831 25.634 1.00 28.15 119 GLY B O 1
ATOM 1504 N N . ARG B 1 109 ? -0.440 23.542 27.372 1.00 30.03 120 ARG B N 1
ATOM 1505 C CA . ARG B 1 109 ? -0.896 24.729 26.644 1.00 27.70 120 ARG B CA 1
ATOM 1506 C C . ARG B 1 109 ? 0.316 25.674 26.491 1.00 28.53 120 ARG B C 1
ATOM 1507 O O . ARG B 1 109 ? 1.336 25.502 27.156 1.00 28.58 120 ARG B O 1
ATOM 1515 N N . GLN B 1 110 ? 0.189 26.670 25.625 1.00 28.59 121 GLN B N 1
ATOM 1516 C CA . GLN B 1 110 ? 1.325 27.525 25.292 1.00 27.79 121 GLN B CA 1
ATOM 1517 C C . GLN B 1 110 ? 1.768 28.396 26.472 1.00 26.98 121 GLN B C 1
ATOM 1518 O O . GLN B 1 110 ? 1.026 29.255 26.928 1.00 28.90 121 GLN B O 1
ATOM 1524 N N . LEU B 1 111 ? 3.013 28.222 26.881 1.00 25.43 122 LEU B N 1
ATOM 1525 C CA . LEU B 1 111 ? 3.562 28.904 28.059 1.00 25.59 122 LEU B CA 1
ATOM 1526 C C . LEU B 1 111 ? 4.153 30.267 27.726 1.00 26.18 122 LEU B C 1
ATOM 1527 O O . LEU B 1 111 ? 3.907 31.244 28.439 1.00 25.05 122 LEU B O 1
ATOM 1532 N N . THR B 1 112 ? 4.915 30.309 26.635 1.00 23.19 123 THR B N 1
ATOM 1533 C CA . THR B 1 112 ? 5.570 31.529 26.198 1.00 23.23 123 THR B CA 1
ATOM 1534 C C . THR B 1 112 ? 4.977 32.001 24.887 1.00 23.59 123 THR B C 1
ATOM 1535 O O . THR B 1 112 ? 5.047 31.308 23.865 1.00 24.16 123 THR B O 1
ATOM 1539 N N . GLY B 1 113 ? 4.387 33.187 24.915 1.00 26.46 124 GLY B N 1
ATOM 1540 C CA . GLY B 1 113 ? 3.784 33.772 23.725 1.00 27.42 124 GLY B CA 1
ATOM 1541 C C . GLY B 1 113 ? 4.815 33.982 22.633 1.00 25.94 124 GLY B C 1
ATOM 1542 O O . GLY B 1 113 ? 5.990 34.228 22.915 1.00 24.55 124 GLY B O 1
ATOM 1543 N N . ASP B 1 114 ? 4.388 33.899 21.386 1.00 24.75 125 ASP B N 1
ATOM 1544 C CA . ASP B 1 114 ? 5.339 34.089 20.302 1.00 26.11 125 ASP B CA 1
ATOM 1545 C C . ASP B 1 114 ? 5.861 35.524 20.253 1.00 28.58 125 ASP B C 1
ATOM 1546 O O . ASP B 1 114 ? 5.145 36.473 20.548 1.00 27.78 125 ASP B O 1
ATOM 1551 N N . PHE B 1 115 ? 7.109 35.655 19.848 1.00 26.42 126 PHE B N 1
ATOM 1552 C CA . PHE B 1 115 ? 7.702 36.948 19.540 1.00 26.65 126 PHE B CA 1
ATOM 1553 C C . PHE B 1 115 ? 9.072 36.791 18.955 1.00 26.32 126 PHE B C 1
ATOM 1554 O O . PHE B 1 115 ? 9.751 35.772 19.200 1.00 25.87 126 PHE B O 1
ATOM 1562 N N A LYS B 1 116 ? 9.450 37.760 18.123 0.50 28.70 127 LYS B N 1
ATOM 1563 N N B LYS B 1 116 ? 9.452 37.772 18.137 0.50 28.93 127 LYS B N 1
ATOM 1564 C CA A LYS B 1 116 ? 10.812 37.904 17.628 0.50 28.51 127 LYS B CA 1
ATOM 1565 C CA B LYS B 1 116 ? 10.802 37.909 17.620 0.50 28.80 127 LYS B CA 1
ATOM 1566 C C A LYS B 1 116 ? 11.390 39.073 18.447 0.50 28.31 127 LYS B C 1
ATOM 1567 C C B LYS B 1 116 ? 11.389 39.075 18.443 0.50 28.47 127 LYS B C 1
ATOM 1568 O O A LYS B 1 116 ? 10.677 40.020 18.787 0.50 27.77 127 LYS B O 1
ATOM 1569 O O B LYS B 1 116 ? 10.680 40.026 18.781 0.50 27.88 127 LYS B O 1
ATOM 1580 N N . LEU B 1 117 ? 12.675 39.018 18.741 1.00 26.28 128 LEU B N 1
ATOM 1581 C CA . LEU B 1 117 ? 13.308 40.046 19.553 1.00 26.38 128 LEU B CA 1
ATOM 1582 C C . LEU B 1 117 ? 13.002 41.484 19.070 1.00 28.07 128 LEU B C 1
ATOM 1583 O O . LEU B 1 117 ? 12.667 42.373 19.868 1.00 30.46 128 LEU B O 1
ATOM 1588 N N . GLU B 1 118 ? 13.024 41.681 17.763 1.00 30.32 129 GLU B N 1
ATOM 1589 C CA . GLU B 1 118 ? 12.801 42.996 17.220 1.00 34.69 129 GLU B CA 1
ATOM 1590 C C . GLU B 1 118 ? 11.352 43.470 17.352 1.00 37.04 129 GLU B C 1
ATOM 1591 O O . GLU B 1 118 ? 11.074 44.658 17.194 1.00 40.91 129 GLU B O 1
ATOM 1597 N N . GLU B 1 119 ? 10.423 42.560 17.582 1.00 33.64 130 GLU B N 1
ATOM 1598 C CA . GLU B 1 119 ? 9.036 42.945 17.759 1.00 37.17 130 GLU B CA 1
ATOM 1599 C C . GLU B 1 119 ? 8.794 43.534 19.160 1.00 35.97 130 GLU B C 1
ATOM 1600 O O . GLU B 1 119 ? 7.918 44.365 19.335 1.00 36.99 130 GLU B O 1
ATOM 1606 N N . LEU B 1 120 ? 9.608 43.147 20.137 1.00 30.48 131 LEU B N 1
ATOM 1607 C CA . LEU B 1 120 ? 9.423 43.620 21.518 1.00 32.20 131 LEU B CA 1
ATOM 1608 C C . LEU B 1 120 ? 10.452 44.648 21.956 1.00 35.12 131 LEU B C 1
ATOM 1609 O O . LEU B 1 120 ? 10.219 45.369 22.930 1.00 38.21 131 LEU B O 1
ATOM 1614 N N . THR B 1 121 ? 11.576 44.721 21.250 1.00 32.01 132 THR B N 1
ATOM 1615 C CA . THR B 1 121 ? 12.638 45.670 21.626 1.00 33.71 132 THR B CA 1
ATOM 1616 C C . THR B 1 121 ? 13.069 46.578 20.501 1.00 38.33 132 THR B C 1
ATOM 1617 O O . THR B 1 121 ? 13.882 47.482 20.719 1.00 39.92 132 THR B O 1
ATOM 1621 N N A LYS B 1 122 ? 12.557 46.349 19.302 0.50 39.18 133 LYS B N 1
ATOM 1622 N N B LYS B 1 122 ? 12.543 46.355 19.304 0.50 39.37 133 LYS B N 1
ATOM 1623 C CA A LYS B 1 122 ? 12.952 47.160 18.155 0.50 46.35 133 LYS B CA 1
ATOM 1624 C CA B LYS B 1 122 ? 12.923 47.154 18.138 0.50 46.28 133 LYS B CA 1
ATOM 1625 C C A LYS B 1 122 ? 14.469 47.029 17.863 0.50 45.77 133 LYS B C 1
ATOM 1626 C C B LYS B 1 122 ? 14.397 46.906 17.726 0.50 46.05 133 LYS B C 1
ATOM 1627 O O A LYS B 1 122 ? 15.063 47.890 17.204 0.50 46.21 133 LYS B O 1
ATOM 1628 O O B LYS B 1 122 ? 14.881 47.551 16.788 0.50 47.65 133 LYS B O 1
ATOM 1639 N N . GLU B 1 123 ? 15.096 45.984 18.411 1.00 40.90 134 GLU B N 1
ATOM 1640 C CA . GLU B 1 123 ? 16.504 45.651 18.084 1.00 38.03 134 GLU B CA 1
ATOM 1641 C C . GLU B 1 123 ? 16.549 44.173 17.671 1.00 35.94 134 GLU B C 1
ATOM 1642 O O . GLU B 1 123 ? 15.804 43.364 18.254 1.00 31.28 134 GLU B O 1
ATOM 1648 N N A LYS B 1 124 ? 17.409 43.840 16.702 0.50 33.93 135 LYS B N 1
ATOM 1649 N N B LYS B 1 124 ? 17.415 43.825 16.712 0.50 34.68 135 LYS B N 1
ATOM 1650 C CA A LYS B 1 124 ? 17.534 42.470 16.167 0.50 35.04 135 LYS B CA 1
ATOM 1651 C CA B LYS B 1 124 ? 17.502 42.444 16.202 0.50 36.63 135 LYS B CA 1
ATOM 1652 C C A LYS B 1 124 ? 18.602 41.597 16.849 0.50 33.39 135 LYS B C 1
ATOM 1653 C C B LYS B 1 124 ? 18.489 41.556 16.964 0.50 34.19 135 LYS B C 1
ATOM 1654 O O A LYS B 1 124 ? 18.820 40.454 16.443 0.50 31.87 135 LYS B O 1
ATOM 1655 O O B LYS B 1 124 ? 18.515 40.349 16.754 0.50 32.85 135 LYS B O 1
ATOM 1666 N N . SER B 1 125 ? 19.296 42.139 17.846 1.00 32.53 136 SER B N 1
ATOM 1667 C CA . SER B 1 125 ? 20.268 41.351 18.594 1.00 30.16 136 SER B CA 1
ATOM 1668 C C . SER B 1 125 ? 20.493 42.007 19.972 1.00 27.89 136 SER B C 1
ATOM 1669 O O . SER B 1 125 ? 20.268 43.215 20.139 1.00 27.39 136 SER B O 1
ATOM 1672 N N . VAL B 1 126 ? 20.867 41.183 20.946 1.00 25.79 137 VAL B N 1
ATOM 1673 C CA . VAL B 1 126 ? 21.132 41.659 22.308 1.00 24.17 137 VAL B CA 1
ATOM 1674 C C . VAL B 1 126 ? 22.395 42.547 22.237 1.00 24.48 137 VAL B C 1
ATOM 1675 O O . VAL B 1 126 ? 23.430 42.114 21.700 1.00 23.65 137 VAL B O 1
ATOM 1679 N N . PRO B 1 127 ? 22.311 43.777 22.742 1.00 22.90 138 PRO B N 1
ATOM 1680 C CA . PRO B 1 127 ? 23.521 44.606 22.692 1.00 24.80 138 PRO B CA 1
ATOM 1681 C C . PRO B 1 127 ? 24.664 44.111 23.562 1.00 24.18 138 PRO B C 1
ATOM 1682 O O . PRO B 1 127 ? 24.436 43.475 24.604 1.00 23.17 138 PRO B O 1
ATOM 1686 N N . PRO B 1 128 ? 25.901 44.411 23.155 1.00 24.72 139 PRO B N 1
ATOM 1687 C CA . PRO B 1 128 ? 27.003 44.169 24.067 1.00 25.03 139 PRO B CA 1
ATOM 1688 C C . PRO B 1 128 ? 26.726 44.836 25.410 1.00 24.67 139 PRO B C 1
ATOM 1689 O O . PRO B 1 128 ? 26.110 45.923 25.459 1.00 22.83 139 PRO B O 1
ATOM 1693 N N . GLY B 1 129 ? 27.157 44.210 26.505 1.00 24.55 140 GLY B N 1
ATOM 1694 C CA . GLY B 1 129 ? 26.972 44.776 27.835 1.00 24.26 140 GLY B CA 1
ATOM 1695 C C . GLY B 1 129 ? 25.555 44.615 28.421 1.00 23.67 140 GLY B C 1
ATOM 1696 O O . GLY B 1 129 ? 25.280 45.128 29.499 1.00 25.19 140 GLY B O 1
ATOM 1697 N N . TYR B 1 130 ? 24.678 43.944 27.687 1.00 21.93 141 TYR B N 1
ATOM 1698 C CA . TYR B 1 130 ? 23.293 43.702 28.079 1.00 22.46 141 TYR B CA 1
ATOM 1699 C C . TYR B 1 130 ? 22.937 42.235 27.974 1.00 21.41 141 TYR B C 1
ATOM 1700 O O . TYR B 1 130 ? 23.659 41.444 27.360 1.00 23.14 141 TYR B O 1
ATOM 1709 N N . ILE B 1 131 ? 21.809 41.895 28.611 1.00 22.44 142 ILE B N 1
ATOM 1710 C CA . ILE B 1 131 ? 21.237 40.559 28.604 1.00 22.48 142 ILE B CA 1
ATOM 1711 C C . ILE B 1 131 ? 19.744 40.642 28.387 1.00 21.83 142 ILE B C 1
ATOM 1712 O O . ILE B 1 131 ? 19.125 41.653 28.707 1.00 22.23 142 ILE B O 1
ATOM 1717 N N . PHE B 1 132 ? 19.149 39.573 27.839 1.00 20.70 143 PHE B N 1
ATOM 1718 C CA . PHE B 1 132 ? 17.705 39.523 27.638 1.00 20.32 143 PHE B CA 1
ATOM 1719 C C . PHE B 1 132 ? 17.224 38.446 28.597 1.00 19.91 143 PHE B C 1
ATOM 1720 O O . PHE B 1 132 ? 17.589 37.262 28.430 1.00 20.99 143 PHE B O 1
ATOM 1728 N N . VAL B 1 133 ? 16.460 38.847 29.599 1.00 19.68 144 VAL B N 1
ATOM 1729 C CA . VAL B 1 133 ? 16.034 37.924 30.645 1.00 20.75 144 VAL B CA 1
ATOM 1730 C C . VAL B 1 133 ? 14.533 37.644 30.601 1.00 20.31 144 VAL B C 1
ATOM 1731 O O . VAL B 1 133 ? 13.719 38.506 30.254 1.00 21.59 144 VAL B O 1
ATOM 1735 N N . VAL B 1 134 ? 14.176 36.437 31.003 1.00 19.96 145 VAL B N 1
ATOM 1736 C CA . VAL B 1 134 ? 12.789 36.008 30.997 1.00 20.09 145 VAL B CA 1
ATOM 1737 C C . VAL B 1 134 ? 12.576 35.169 32.266 1.00 20.55 145 VAL B C 1
ATOM 1738 O O . VAL B 1 134 ? 13.441 34.350 32.645 1.00 21.19 145 VAL B O 1
ATOM 1742 N N . GLY B 1 135 ? 11.445 35.363 32.931 1.00 23.02 146 GLY B N 1
ATOM 1743 C CA . GLY B 1 135 ? 11.105 34.589 34.125 1.00 24.04 146 GLY B CA 1
ATOM 1744 C C . GLY B 1 135 ? 10.570 33.213 33.784 1.00 23.06 146 GLY B C 1
ATOM 1745 O O . GLY B 1 135 ? 9.885 33.033 32.764 1.00 22.76 146 GLY B O 1
ATOM 1746 N N . ASP B 1 136 ? 10.885 32.222 34.607 1.00 23.80 147 ASP B N 1
ATOM 1747 C CA . ASP B 1 136 ? 10.439 30.847 34.312 1.00 24.91 147 ASP B CA 1
ATOM 1748 C C . ASP B 1 136 ? 8.915 30.757 34.343 1.00 25.81 147 ASP B C 1
ATOM 1749 O O . ASP B 1 136 ? 8.333 30.029 33.573 1.00 27.53 147 ASP B O 1
ATOM 1754 N N A ASN B 1 137 ? 8.289 31.506 35.248 0.60 26.11 148 ASN B N 1
ATOM 1755 N N B ASN B 1 137 ? 8.299 31.515 35.244 0.40 26.84 148 ASN B N 1
ATOM 1756 C CA A ASN B 1 137 ? 6.822 31.552 35.359 0.60 27.57 148 ASN B CA 1
ATOM 1757 C CA B ASN B 1 137 ? 6.851 31.579 35.353 0.40 28.48 148 ASN B CA 1
ATOM 1758 C C A ASN B 1 137 ? 6.299 32.505 34.273 0.60 25.98 148 ASN B C 1
ATOM 1759 C C B ASN B 1 137 ? 6.372 32.539 34.270 0.40 26.78 148 ASN B C 1
ATOM 1760 O O A ASN B 1 137 ? 5.788 33.594 34.560 0.60 27.18 148 ASN B O 1
ATOM 1761 O O B ASN B 1 137 ? 5.959 33.674 34.557 0.40 27.29 148 ASN B O 1
ATOM 1770 N N . ARG B 1 138 ? 6.467 32.085 33.027 1.00 25.07 149 ARG B N 1
ATOM 1771 C CA . ARG B 1 138 ? 6.230 32.939 31.852 1.00 24.40 149 ARG B CA 1
ATOM 1772 C C . ARG B 1 138 ? 4.951 33.756 31.804 1.00 27.24 149 ARG B C 1
ATOM 1773 O O . ARG B 1 138 ? 4.957 34.916 31.447 1.00 25.26 149 ARG B O 1
ATOM 1781 N N . LEU B 1 139 ? 3.851 33.135 32.183 1.00 26.56 150 LEU B N 1
ATOM 1782 C CA . LEU B 1 139 ? 2.587 33.804 32.088 1.00 29.95 150 LEU B CA 1
ATOM 1783 C C . LEU B 1 139 ? 2.382 34.827 33.186 1.00 32.09 150 LEU B C 1
ATOM 1784 O O . LEU B 1 139 ? 1.470 35.636 33.080 1.00 36.66 150 LEU B O 1
ATOM 1789 N N . GLY B 1 140 ? 3.191 34.779 34.238 1.00 32.75 151 GLY B N 1
ATOM 1790 C CA . GLY B 1 140 ? 3.065 35.727 35.352 1.00 34.16 151 GLY B CA 1
ATOM 1791 C C . GLY B 1 140 ? 4.310 36.567 35.571 1.00 32.90 151 GLY B C 1
ATOM 1792 O O . GLY B 1 140 ? 4.441 37.235 36.590 1.00 32.76 151 GLY B O 1
ATOM 1793 N N . SER B 1 141 ? 5.208 36.575 34.606 1.00 27.93 152 SER B N 1
ATOM 1794 C CA . SER B 1 141 ? 6.511 37.284 34.768 1.00 26.36 152 SER B CA 1
ATOM 1795 C C . SER B 1 141 ? 6.672 38.555 33.970 1.00 28.46 152 SER B C 1
ATOM 1796 O O . SER B 1 141 ? 6.489 38.533 32.751 1.00 28.61 152 SER B O 1
ATOM 1799 N N . TRP B 1 142 ? 7.022 39.657 34.660 1.00 28.54 153 TRP B N 1
ATOM 1800 C CA . TRP B 1 142 ? 7.432 40.895 34.005 1.00 30.01 153 TRP B CA 1
ATOM 1801 C C . TRP B 1 142 ? 8.901 40.727 33.740 1.00 26.36 153 TRP B C 1
ATOM 1802 O O . TRP B 1 142 ? 9.674 40.510 34.676 1.00 25.80 153 TRP B O 1
ATOM 1813 N N . ASP B 1 143 ? 9.341 40.834 32.484 1.00 23.25 154 ASP B N 1
ATOM 1814 C CA . ASP B 1 143 ? 10.723 40.624 32.206 1.00 21.17 154 ASP B CA 1
ATOM 1815 C C . ASP B 1 143 ? 11.145 41.406 30.972 1.00 20.69 154 ASP B C 1
ATOM 1816 O O . ASP B 1 143 ? 10.512 42.433 30.636 1.00 22.30 154 ASP B O 1
ATOM 1821 N N . SER B 1 144 ? 12.227 40.988 30.321 1.00 20.62 155 SER B N 1
ATOM 1822 C CA . SER B 1 144 ? 12.719 41.754 29.171 1.00 22.31 155 SER B CA 1
ATOM 1823 C C . SER B 1 144 ? 11.722 41.840 28.026 1.00 22.66 155 SER B C 1
ATOM 1824 O O . SER B 1 144 ? 11.848 42.694 27.152 1.00 23.15 155 SER B O 1
ATOM 1827 N N . ARG B 1 145 ? 10.775 40.921 27.980 1.00 21.84 156 ARG B N 1
ATOM 1828 C CA . ARG B 1 145 ? 9.730 40.989 26.990 1.00 22.60 156 ARG B CA 1
ATOM 1829 C C . ARG B 1 145 ? 8.878 42.270 27.149 1.00 24.32 156 ARG B C 1
ATOM 1830 O O . ARG B 1 145 ? 8.235 42.710 26.189 1.00 23.78 156 ARG B O 1
ATOM 1838 N N . HIS B 1 146 ? 8.893 42.850 28.348 1.00 24.97 157 HIS B N 1
ATOM 1839 C CA . HIS B 1 146 ? 8.064 44.006 28.698 1.00 26.35 157 HIS B CA 1
ATOM 1840 C C . HIS B 1 146 ? 8.877 45.256 28.902 1.00 29.35 157 HIS B C 1
ATOM 1841 O O . HIS B 1 146 ? 8.431 46.331 28.515 1.00 30.91 157 HIS B O 1
ATOM 1848 N N . PHE B 1 147 ? 10.041 45.106 29.520 1.00 26.56 158 PHE B N 1
ATOM 1849 C CA . PHE B 1 147 ? 10.876 46.259 29.849 1.00 28.39 158 PHE B CA 1
ATOM 1850 C C . PHE B 1 147 ? 12.210 46.319 29.122 1.00 30.27 158 PHE B C 1
ATOM 1851 O O . PHE B 1 147 ? 13.000 47.248 29.364 1.00 28.05 158 PHE B O 1
ATOM 1859 N N . GLY B 1 148 ? 12.463 45.365 28.226 1.00 25.20 159 GLY B N 1
ATOM 1860 C CA . GLY B 1 148 ? 13.667 45.447 27.411 1.00 25.03 159 GLY B CA 1
ATOM 1861 C C . GLY B 1 148 ? 14.922 44.847 28.038 1.00 24.17 159 GLY B C 1
ATOM 1862 O O . GLY B 1 148 ? 14.884 44.155 29.058 1.00 22.79 159 GLY B O 1
ATOM 1863 N N . PHE B 1 149 ? 16.050 45.158 27.421 1.00 22.87 160 PHE B N 1
ATOM 1864 C CA . PHE B 1 149 ? 17.318 44.593 27.817 1.00 23.47 160 PHE B CA 1
ATOM 1865 C C . PHE B 1 149 ? 17.752 45.097 29.188 1.00 24.34 160 PHE B C 1
ATOM 1866 O O . PHE B 1 149 ? 17.499 46.234 29.551 1.00 24.89 160 PHE B O 1
ATOM 1874 N N . VAL B 1 150 ? 18.425 44.225 29.926 1.00 23.07 161 VAL B N 1
ATOM 1875 C CA . VAL B 1 150 ? 18.952 44.550 31.242 1.00 23.35 161 VAL B CA 1
ATOM 1876 C C . VAL B 1 150 ? 20.450 44.739 31.123 1.00 23.85 161 VAL B C 1
ATOM 1877 O O . VAL B 1 150 ? 21.161 43.922 30.510 1.00 23.45 161 VAL B O 1
ATOM 1881 N N . LYS B 1 151 ? 20.941 45.846 31.654 1.00 22.91 162 LYS B N 1
ATOM 1882 C CA . LYS B 1 151 ? 22.365 46.115 31.586 1.00 24.29 162 LYS B CA 1
ATOM 1883 C C . LYS B 1 151 ? 23.105 45.176 32.524 1.00 25.13 162 LYS B C 1
ATOM 1884 O O . LYS B 1 151 ? 22.747 45.054 33.712 1.00 26.02 162 LYS B O 1
ATOM 1890 N N . ALA B 1 152 ? 24.160 44.533 32.007 1.00 26.02 163 ALA B N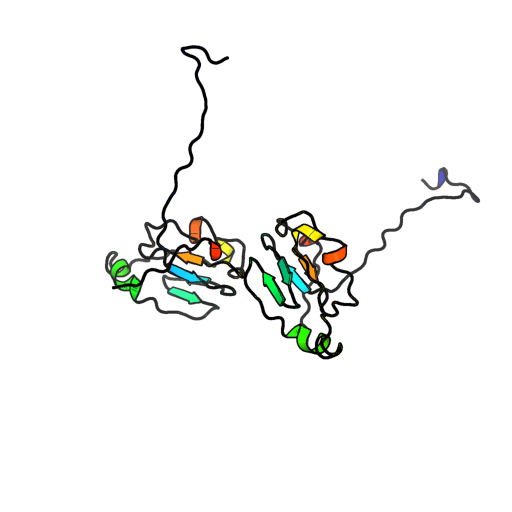 1
ATOM 1891 C CA . ALA B 1 152 ? 24.802 43.464 32.754 1.00 27.06 163 ALA B CA 1
ATOM 1892 C C . ALA B 1 152 ? 25.442 43.950 34.033 1.00 29.35 163 ALA B C 1
ATOM 1893 O O . ALA B 1 152 ? 25.494 43.226 35.004 1.00 29.56 163 ALA B O 1
ATOM 1895 N N . ASP B 1 153 ? 25.929 45.176 34.042 1.00 30.72 164 ASP B N 1
ATOM 1896 C CA . ASP B 1 153 ? 26.561 45.672 35.246 1.00 33.32 164 ASP B CA 1
ATOM 1897 C C . ASP B 1 153 ? 25.564 46.006 36.371 1.00 34.04 164 ASP B C 1
ATOM 1898 O O . ASP B 1 153 ? 25.990 46.434 37.438 1.00 36.96 164 ASP B O 1
ATOM 1903 N N . THR B 1 154 ? 24.260 45.823 36.142 1.00 31.07 165 THR B N 1
ATOM 1904 C CA . THR B 1 154 ? 23.258 45.983 37.200 1.00 31.01 165 THR B CA 1
ATOM 1905 C C . THR B 1 154 ? 22.951 44.642 37.856 1.00 30.57 165 THR B C 1
ATOM 1906 O O . THR B 1 154 ? 22.206 44.571 38.814 1.00 33.42 165 THR B O 1
ATOM 1910 N N . VAL B 1 155 ? 23.486 43.565 37.313 1.00 29.04 166 VAL B N 1
ATOM 1911 C CA . VAL B 1 155 ? 23.276 42.257 37.910 1.00 27.66 166 VAL B CA 1
ATOM 1912 C C . VAL B 1 155 ? 24.085 42.159 39.216 1.00 30.91 166 VAL B C 1
ATOM 1913 O O . VAL B 1 155 ? 25.319 42.293 39.235 1.00 31.72 166 VAL B O 1
ATOM 1917 N N . VAL B 1 156 ? 23.403 41.940 40.314 1.00 28.57 167 VAL B N 1
ATOM 1918 C CA . VAL B 1 156 ? 24.114 41.895 41.564 1.00 33.80 167 VAL B CA 1
ATOM 1919 C C . VAL B 1 156 ? 24.674 40.536 41.848 1.00 31.43 167 VAL B C 1
ATOM 1920 O O . VAL B 1 156 ? 25.626 40.416 42.580 1.00 33.71 167 VAL B O 1
ATOM 1924 N N . GLY B 1 157 ? 24.096 39.492 41.269 1.00 28.37 168 GLY B N 1
ATOM 1925 C CA . GLY B 1 157 ? 24.648 38.155 41.457 1.00 29.90 168 GLY B CA 1
ATOM 1926 C C . GLY B 1 157 ? 23.925 37.115 40.649 1.00 30.18 168 GLY B C 1
ATOM 1927 O O . GLY B 1 157 ? 22.860 37.379 40.111 1.00 26.28 168 GLY B O 1
ATOM 1928 N N . LYS B 1 158 ? 24.521 35.940 40.515 1.00 35.09 169 LYS B N 1
ATOM 1929 C CA . LYS B 1 158 ? 23.858 34.840 39.861 1.00 36.98 169 LYS B CA 1
ATOM 1930 C C . LYS B 1 158 ? 23.445 33.879 40.975 1.00 31.77 169 LYS B C 1
ATOM 1931 O O . LYS B 1 158 ? 24.111 33.753 42.018 1.00 34.26 169 LYS B O 1
ATOM 1937 N N . VAL B 1 159 ? 22.344 33.195 40.763 1.00 29.67 170 VAL B N 1
ATOM 1938 C CA . VAL B 1 159 ? 21.825 32.286 41.753 1.00 31.66 170 VAL B CA 1
ATOM 1939 C C . VAL B 1 159 ? 22.434 30.888 41.591 1.00 36.29 170 VAL B C 1
ATOM 1940 O O . VAL B 1 159 ? 22.359 30.314 40.509 1.00 38.87 170 VAL B O 1
ATOM 1944 N N A ASP B 1 160 ? 23.076 30.368 42.632 0.70 40.34 171 ASP B N 1
ATOM 1945 N N B ASP B 1 160 ? 23.036 30.376 42.669 0.30 38.80 171 ASP B N 1
ATOM 1946 C CA A ASP B 1 160 ? 23.614 29.009 42.580 0.70 46.66 171 ASP B CA 1
ATOM 1947 C CA B ASP B 1 160 ? 23.601 29.024 42.718 0.30 42.65 171 ASP B CA 1
ATOM 1948 C C A ASP B 1 160 ? 22.477 28.102 43.002 0.70 48.88 171 ASP B C 1
ATOM 1949 C C B ASP B 1 160 ? 22.433 28.109 43.027 0.30 46.05 171 ASP B C 1
ATOM 1950 O O A ASP B 1 160 ? 22.072 28.060 44.176 0.70 48.80 171 ASP B O 1
ATOM 1951 O O B ASP B 1 160 ? 21.972 28.047 44.172 0.30 46.02 171 ASP B O 1
ATOM 1960 N N . LEU B 1 161 ? 21.939 27.415 42.007 1.00 50.11 172 LEU B N 1
ATOM 1961 C CA . LEU B 1 161 ? 20.769 26.569 42.163 1.00 55.60 172 LEU B CA 1
ATOM 1962 C C . LEU B 1 161 ? 21.071 25.297 42.939 1.00 63.24 172 LEU B C 1
ATOM 1963 O O . LEU B 1 161 ? 21.648 24.359 42.395 1.00 72.56 172 LEU B O 1
ATOM 1968 N N . ARG B 1 162 ? 20.671 25.294 44.216 1.00 63.93 173 ARG B N 1
ATOM 1969 C CA . ARG B 1 162 ? 20.882 24.164 45.129 1.00 66.66 173 ARG B CA 1
ATOM 1970 C C . ARG B 1 162 ? 20.403 22.859 44.484 1.00 70.87 173 ARG B C 1
ATOM 1971 O O . ARG B 1 162 ? 19.969 21.936 45.172 1.00 78.33 173 ARG B O 1
#

B-factor: mean 35.6, std 13.84, range [17.16, 114.11]

Organism: Bacillus anthracis (NCBI:txid1392)

Solvent-accessible surface area: 17390 Å² total; per-residue (Å²): 212,121,80,123,95,99,212,196,68,151,77,153,165,167,67,104,187,173,136,115,154,107,66,73,86,16,0,70,52,42,14,36,0,31,2,108,136,25,95,6,60,6,7,59,73,93,47,89,8,86,68,1,95,70,61,56,148,126,37,124,87,182,70,4,0,42,82,11,74,0,50,100,74,20,165,75,143,46,1,28,118,38,68,10,0,11,0,5,27,84,4,119,59,11,179,0,1,37,97,102,17,31,36,91,42,108,83,75,134,53,203,95,138,132,282,176,135,101,192,184,71,148,78,131,164,167,96,158,169,192,102,131,116,116,62,71,89,16,0,99,46,52,21,42,0,33,2,92,126,22,91,6,67,30,77,54,120,102,62,89,7,91,71,1,66,100,65,33,149,134,42,132,59,186,84,5,0,41,71,10,79,0,48,118,76,27,169,41,147,40,1,12,38,6,45,14,0,10,0,2,29,70,5,122,62,9,176,0,0,33,98,93,17,40,35,60,43,108,84,74,159,52,184,96,122,139,286

CATH classification: 2.10.109.10